Protein AF-A0A2J8RY64-F1 (afdb_monomer_lite)

Organism: Pongo abelii (NCBI:txid9601)

Sequence (226 aa):
MVLRSLVEYSQDVLAHPVSEEHLPDVSLIGEFSDPAELGKLLQLVLGCAISCEKKQDHIQRIMTLEESVQHVVMEAIQELMTKDTPDSLSPETYGNFDSQSRRYYFLSEEAEEGDELQQRCLDLERQLMLLSEEKQSLAQENAVLRERVGRPEGEGTPGLTAKKLLLLQSQLEQLQEENFRLESGREDERLRCAELEREVAELQHRNQALTSLAQEAQALKDEMDE

InterPro domains:
  IPR008636 Hook, C-terminal [PF05622] (119-225)
  IPR036872 CH domain superfamily [G3DSA:1.10.418.10] (1-84)
  IPR043936 HOOK, N-terminal [PF19047] (2-79)

Structure (mmCIF, N/CA/C/O backbone):
data_AF-A0A2J8RY64-F1
#
_entry.id   AF-A0A2J8RY64-F1
#
loop_
_atom_site.group_PDB
_atom_site.id
_atom_site.type_symbol
_atom_site.label_atom_id
_atom_site.label_alt_id
_atom_site.label_comp_id
_atom_site.label_asym_id
_atom_site.label_entity_id
_atom_site.label_seq_id
_atom_site.pdbx_PDB_ins_code
_atom_site.Cartn_x
_atom_site.Cartn_y
_atom_site.Cartn_z
_atom_site.occupancy
_atom_site.B_iso_or_equiv
_atom_site.auth_seq_id
_atom_site.auth_comp_id
_atom_site.auth_asym_id
_atom_site.auth_atom_id
_atom_site.pdbx_PDB_model_num
ATOM 1 N N . MET A 1 1 ? -59.810 -5.243 31.661 1.00 64.56 1 MET A N 1
ATOM 2 C CA . MET A 1 1 ? -60.488 -6.414 32.268 1.00 64.56 1 MET A CA 1
ATOM 3 C C . MET A 1 1 ? -59.476 -7.384 32.870 1.00 64.56 1 MET A C 1
ATOM 5 O O . MET A 1 1 ? -59.603 -7.677 34.045 1.00 64.56 1 MET A O 1
ATOM 9 N N . VAL A 1 2 ? -58.433 -7.781 32.127 1.00 81.00 2 VAL A N 1
ATOM 10 C CA . VAL A 1 2 ? -57.373 -8.694 32.608 1.00 81.00 2 VAL A CA 1
ATOM 11 C C . VAL A 1 2 ? -56.658 -8.187 33.866 1.00 81.00 2 VAL A C 1
ATOM 13 O O . VAL A 1 2 ? -56.635 -8.908 34.853 1.00 81.00 2 VAL A O 1
ATOM 16 N N . LEU A 1 3 ? -56.153 -6.943 33.873 1.00 83.31 3 LEU A N 1
ATOM 17 C CA . LEU A 1 3 ? -55.436 -6.392 35.034 1.00 83.31 3 LEU A CA 1
ATOM 18 C C . LEU A 1 3 ? -56.272 -6.441 36.319 1.00 83.31 3 LEU A C 1
ATOM 20 O O . LEU A 1 3 ? -55.797 -6.890 37.352 1.00 83.31 3 LEU A O 1
ATOM 24 N N . ARG A 1 4 ? -57.540 -6.029 36.236 1.00 82.88 4 ARG A N 1
ATOM 25 C CA . ARG A 1 4 ? -58.448 -6.012 37.384 1.00 82.88 4 ARG A CA 1
ATOM 26 C C . ARG A 1 4 ? -58.642 -7.408 37.976 1.00 82.88 4 ARG A C 1
ATOM 28 O O . ARG A 1 4 ? -58.479 -7.572 39.174 1.00 82.88 4 ARG A O 1
ATOM 35 N N . SER A 1 5 ? -58.916 -8.405 37.135 1.00 84.94 5 SER A N 1
ATOM 36 C CA . SER A 1 5 ? -59.057 -9.792 37.591 1.00 84.94 5 SER A CA 1
ATOM 37 C C . SER A 1 5 ? -57.764 -10.354 38.182 1.00 84.94 5 SER A C 1
ATOM 39 O O . SER A 1 5 ? -57.817 -11.209 39.058 1.00 84.94 5 SER A O 1
ATOM 41 N N . LEU A 1 6 ? -56.606 -9.888 37.712 1.00 84.56 6 LEU A N 1
ATOM 42 C CA . LEU A 1 6 ? -55.304 -10.353 38.178 1.00 84.56 6 LEU A CA 1
ATOM 43 C C . LEU A 1 6 ? -54.928 -9.740 39.535 1.00 84.56 6 LEU A C 1
ATOM 45 O O . LEU A 1 6 ? -54.442 -10.454 40.405 1.00 84.56 6 LEU A O 1
ATOM 49 N N . VAL A 1 7 ? -55.241 -8.457 39.737 1.00 83.25 7 VAL A N 1
ATOM 50 C CA . VAL A 1 7 ? -55.097 -7.762 41.027 1.00 83.25 7 VAL A CA 1
ATOM 51 C C . VAL A 1 7 ? -56.067 -8.334 42.066 1.00 83.25 7 VAL A C 1
ATOM 53 O O . VAL A 1 7 ? -55.656 -8.624 43.189 1.00 83.25 7 VAL A O 1
ATOM 56 N N . GLU A 1 8 ? -57.326 -8.571 41.677 1.00 84.75 8 GLU A N 1
ATOM 57 C CA . GLU A 1 8 ? -58.323 -9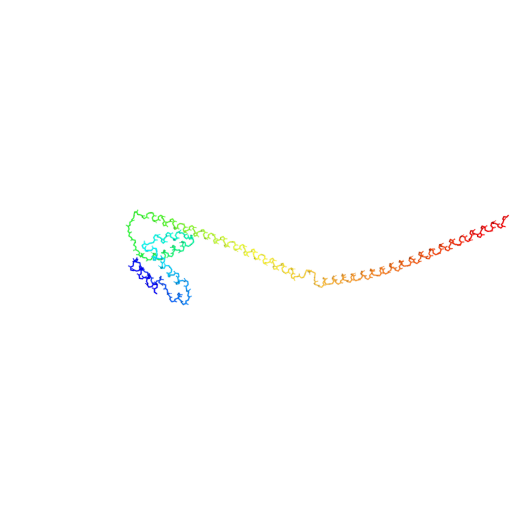.255 42.516 1.00 84.75 8 GLU A CA 1
ATOM 58 C C . GLU A 1 8 ? -57.821 -10.661 42.900 1.00 84.75 8 GLU A C 1
ATOM 60 O O . GLU A 1 8 ? -57.824 -11.018 44.072 1.00 84.75 8 GLU A O 1
ATOM 65 N N . TYR A 1 9 ? -57.264 -11.435 41.959 1.00 83.88 9 TYR A N 1
ATOM 66 C CA . TYR A 1 9 ? -56.680 -12.750 42.257 1.00 83.88 9 TYR A CA 1
ATOM 67 C C . TYR A 1 9 ? -55.473 -12.676 43.209 1.00 83.88 9 TYR A C 1
ATOM 69 O O . TYR A 1 9 ? -55.380 -13.471 44.146 1.00 83.88 9 TYR A O 1
ATOM 77 N N . SER A 1 10 ? -54.554 -11.724 43.015 1.00 80.56 10 SER A N 1
ATOM 78 C CA . SER A 1 10 ? -53.392 -11.574 43.902 1.00 80.56 10 SER A CA 1
ATOM 79 C C . SER A 1 10 ? -53.778 -11.189 45.331 1.00 80.56 10 SER A C 1
ATOM 81 O O . SER A 1 10 ? -53.206 -11.717 46.284 1.00 80.56 10 SER A O 1
ATOM 83 N N . GLN A 1 11 ? -54.780 -10.321 45.486 1.00 81.50 11 GLN A N 1
ATOM 84 C CA . GLN A 1 11 ? -55.226 -9.854 46.797 1.00 81.50 11 GLN A CA 1
ATOM 85 C C . GLN A 1 11 ? -56.114 -10.893 47.493 1.00 81.50 11 GLN A C 1
ATOM 87 O O . GLN A 1 11 ? -55.857 -11.235 48.646 1.00 81.50 11 GLN A O 1
ATOM 92 N N . ASP A 1 12 ? -57.108 -11.439 46.791 1.00 79.69 12 ASP A N 1
ATOM 93 C CA . ASP A 1 12 ? -58.140 -12.285 47.400 1.00 79.69 12 ASP A CA 1
ATOM 94 C C . ASP A 1 12 ? -57.724 -13.758 47.515 1.00 79.69 12 ASP A C 1
ATOM 96 O O . ASP A 1 12 ? -58.149 -14.449 48.442 1.00 79.69 12 ASP A O 1
ATOM 100 N N . VAL A 1 13 ? -56.907 -14.264 46.580 1.00 79.69 13 VAL A N 1
ATOM 101 C CA . VAL A 1 13 ? -56.521 -15.688 46.531 1.00 79.69 13 VAL A CA 1
ATOM 102 C C . VAL A 1 13 ? -55.096 -15.910 47.022 1.00 79.69 13 VAL A C 1
ATOM 104 O O . VAL A 1 13 ? -54.848 -16.855 47.768 1.00 79.69 13 VAL A O 1
ATOM 107 N N . LEU A 1 14 ? -54.153 -15.056 46.617 1.00 76.19 14 LEU A N 1
ATOM 108 C CA . LEU A 1 14 ? -52.736 -15.208 46.976 1.00 76.19 14 LEU A CA 1
ATOM 109 C C . LEU A 1 14 ? -52.355 -14.484 48.276 1.00 76.19 14 LEU A C 1
ATOM 111 O O . LEU A 1 14 ? -51.235 -14.665 48.759 1.00 76.19 14 LEU A O 1
ATOM 115 N N . ALA A 1 15 ? -53.274 -13.684 48.833 1.00 71.38 15 ALA A N 1
ATOM 116 C CA . ALA A 1 15 ? -53.080 -12.861 50.028 1.00 71.38 15 ALA A CA 1
ATOM 117 C C . ALA A 1 15 ? -51.807 -11.987 49.983 1.00 71.38 15 ALA A C 1
ATOM 119 O O . ALA A 1 15 ? -51.245 -11.665 51.028 1.00 71.38 15 ALA A O 1
ATOM 120 N N . HIS A 1 16 ? -51.353 -11.613 48.781 1.00 69.88 16 HIS A N 1
ATOM 121 C CA . HIS A 1 16 ? -50.196 -10.746 48.562 1.00 69.88 16 HIS A CA 1
ATOM 122 C C . HIS A 1 16 ? -50.685 -9.398 48.019 1.00 69.88 16 HIS A C 1
ATOM 124 O O . HIS A 1 16 ? -51.151 -9.331 46.875 1.00 69.88 16 HIS A O 1
ATOM 130 N N . PRO A 1 17 ? -50.626 -8.316 48.815 1.00 64.88 17 PRO A N 1
ATOM 131 C CA . PRO A 1 17 ? -51.011 -6.997 48.345 1.00 64.88 17 PRO A CA 1
ATOM 132 C C . PRO A 1 17 ? -49.988 -6.490 47.323 1.00 64.88 17 PRO A C 1
ATOM 134 O O . PRO A 1 17 ? -48.818 -6.286 47.623 1.00 64.88 17 PRO A O 1
ATOM 137 N N . VAL A 1 18 ? -50.439 -6.258 46.093 1.00 69.31 18 VAL A N 1
ATOM 138 C CA . VAL A 1 18 ? -49.604 -5.654 45.048 1.00 69.31 18 VAL A CA 1
ATOM 139 C C . VAL A 1 18 ? -49.440 -4.165 45.352 1.00 69.31 18 VAL A C 1
ATOM 141 O O . VAL A 1 18 ? -50.433 -3.447 45.464 1.00 69.31 18 VAL A O 1
ATOM 144 N N . SER A 1 19 ? -48.196 -3.700 45.482 1.00 72.12 19 SER A N 1
ATOM 145 C CA . SER A 1 19 ? -47.885 -2.274 45.661 1.00 72.12 19 SER A CA 1
ATOM 146 C C . SER A 1 19 ? -48.301 -1.448 44.434 1.00 72.12 19 SER A C 1
ATOM 148 O O . SER A 1 19 ? -48.152 -1.912 43.303 1.00 72.12 19 SER A O 1
ATOM 150 N N . GLU A 1 20 ? -48.758 -0.207 44.646 1.00 68.81 20 GLU A N 1
ATOM 151 C CA . GLU A 1 20 ? -49.164 0.724 43.572 1.00 68.81 20 GLU A CA 1
ATOM 152 C C . GLU A 1 20 ? -48.053 0.966 42.535 1.00 68.81 20 GLU A C 1
ATOM 154 O O . GLU A 1 20 ? -48.340 1.209 41.368 1.00 68.81 20 GLU A O 1
ATOM 159 N N . GLU A 1 21 ? -46.786 0.836 42.935 1.00 69.25 21 GLU A N 1
ATOM 160 C CA . GLU A 1 21 ? -45.606 0.995 42.072 1.00 69.25 21 GLU A CA 1
ATOM 161 C C . GLU A 1 21 ? -45.479 -0.102 40.996 1.00 69.25 21 GLU A C 1
ATOM 163 O O . GLU A 1 21 ? -44.980 0.151 39.899 1.00 69.25 21 GLU A O 1
ATOM 168 N N . HIS A 1 22 ? -45.985 -1.306 41.285 1.00 73.19 22 HIS A N 1
ATOM 169 C CA . HIS A 1 22 ? -45.966 -2.453 40.370 1.00 73.19 22 HIS A CA 1
ATOM 170 C C . HIS A 1 22 ? -47.268 -2.589 39.572 1.00 73.19 22 HIS A C 1
ATOM 172 O O . HIS A 1 22 ? -47.451 -3.566 38.842 1.00 73.19 22 HIS A O 1
ATOM 178 N N . LEU A 1 23 ? -48.196 -1.637 39.714 1.00 82.06 23 LEU A N 1
ATOM 179 C CA . LEU A 1 23 ? -49.446 -1.646 38.972 1.00 82.06 23 LEU A CA 1
ATOM 180 C C . LEU A 1 23 ? -49.200 -1.076 37.560 1.00 82.06 23 LEU A C 1
ATOM 182 O O . LEU A 1 23 ? -48.827 0.090 37.439 1.00 82.06 23 LEU A O 1
ATOM 186 N N . PRO A 1 24 ? -49.392 -1.861 36.487 1.00 85.69 24 PRO A N 1
ATOM 187 C CA . PRO A 1 24 ? -49.152 -1.391 35.126 1.00 85.69 24 PRO A CA 1
ATOM 188 C C . PRO A 1 24 ? -50.239 -0.415 34.652 1.00 85.69 24 PRO A C 1
ATOM 190 O O . PRO A 1 24 ? -51.438 -0.659 34.839 1.00 85.69 24 PRO A O 1
ATOM 193 N N . ASP A 1 25 ? -49.839 0.643 33.948 1.00 86.56 25 ASP A N 1
ATOM 194 C CA . ASP A 1 25 ? -50.756 1.566 33.280 1.00 86.56 25 ASP A CA 1
ATOM 195 C C . ASP A 1 25 ? -51.213 1.004 31.925 1.00 86.56 25 ASP A C 1
ATOM 197 O O . ASP A 1 25 ? -50.523 1.045 30.903 1.00 86.56 25 ASP A O 1
ATOM 201 N N . VAL A 1 26 ? -52.442 0.490 31.907 1.00 86.19 26 VAL A N 1
ATOM 202 C CA . VAL A 1 26 ? -53.060 -0.118 30.718 1.00 86.19 26 VAL A CA 1
ATOM 203 C C . VAL A 1 26 ? -53.269 0.897 29.585 1.00 86.19 26 VAL A C 1
ATOM 205 O O . VAL A 1 26 ? -53.321 0.498 28.420 1.00 86.19 26 VAL A O 1
ATOM 208 N N . SER A 1 27 ? -53.371 2.191 29.900 1.00 86.69 27 SER A N 1
ATOM 209 C CA . SER A 1 27 ? -53.529 3.260 28.905 1.00 86.69 27 SER A CA 1
ATOM 210 C C . SER A 1 27 ? -52.231 3.443 28.123 1.00 86.69 27 SER A C 1
ATOM 212 O O . SER A 1 27 ? -52.253 3.470 26.895 1.00 86.69 27 SER A O 1
ATOM 214 N N . LEU A 1 28 ? -51.090 3.453 28.822 1.00 86.50 28 LEU A N 1
ATOM 215 C CA . LEU A 1 28 ? -49.764 3.550 28.204 1.00 86.50 28 LEU A CA 1
ATOM 216 C C . LEU A 1 28 ? -49.428 2.321 27.349 1.00 86.50 28 LEU A C 1
ATOM 218 O O . LEU A 1 28 ? -48.892 2.458 26.247 1.00 86.50 28 LEU A O 1
ATOM 222 N N . ILE A 1 29 ? -49.825 1.125 27.794 1.00 88.19 29 ILE A N 1
ATOM 223 C CA . ILE A 1 29 ? -49.679 -0.103 26.996 1.00 88.19 29 ILE A CA 1
ATOM 224 C C . ILE A 1 29 ? -50.519 -0.017 25.713 1.00 88.19 29 ILE A C 1
ATOM 226 O O . ILE A 1 29 ? -50.029 -0.332 24.630 1.00 88.19 29 ILE A O 1
ATOM 230 N N . GLY A 1 30 ? -51.785 0.395 25.825 1.00 86.38 30 GLY A N 1
ATOM 231 C CA . GLY A 1 30 ? -52.727 0.408 24.704 1.00 86.38 30 GLY A CA 1
ATOM 232 C C . GLY A 1 30 ? -52.473 1.513 23.676 1.00 86.38 30 GLY A C 1
ATOM 233 O O . GLY A 1 30 ? -52.645 1.278 22.481 1.00 86.38 30 GLY A O 1
ATOM 234 N N . GLU A 1 31 ? -52.067 2.701 24.126 1.00 90.00 31 GLU A N 1
ATOM 235 C CA . GLU A 1 31 ? -51.894 3.879 23.266 1.00 90.00 31 GLU A CA 1
ATOM 236 C C . GLU A 1 31 ? -50.462 4.035 22.745 1.00 90.00 31 GLU A C 1
ATOM 238 O O . GLU A 1 31 ? -50.272 4.429 21.594 1.00 90.00 31 GLU A O 1
ATOM 243 N N . PHE A 1 32 ? -49.455 3.696 23.557 1.00 88.06 32 PHE A N 1
ATOM 244 C CA . PHE A 1 32 ? -48.043 3.955 23.247 1.00 88.06 32 PHE A CA 1
ATOM 245 C C . PHE A 1 32 ? -47.202 2.688 23.076 1.00 88.06 32 PHE A C 1
ATOM 247 O O . PHE A 1 32 ? -46.042 2.790 22.683 1.00 88.06 32 PHE A O 1
ATOM 254 N N . SER A 1 33 ? -47.773 1.497 23.313 1.00 87.06 33 SER A N 1
ATOM 255 C CA . SER A 1 33 ? -47.029 0.226 23.302 1.00 87.06 33 SER A CA 1
ATOM 256 C C . SER A 1 33 ? -45.776 0.280 24.184 1.00 87.06 33 SER A C 1
ATOM 258 O O . SER A 1 33 ? -44.718 -0.217 23.798 1.00 87.06 33 SER A O 1
ATOM 260 N N . ASP A 1 34 ? -45.893 0.918 25.354 1.00 92.12 34 ASP A N 1
ATOM 261 C CA . ASP A 1 34 ? -44.773 1.113 26.270 1.00 92.12 34 ASP A CA 1
ATOM 262 C C . ASP A 1 34 ? -44.241 -0.245 26.785 1.00 92.12 34 ASP A C 1
ATOM 264 O O . ASP A 1 34 ? -44.978 -0.982 27.457 1.00 92.12 34 ASP A O 1
ATOM 268 N N . PRO A 1 35 ? -42.977 -0.607 26.479 1.00 89.00 35 PRO A N 1
ATOM 269 C CA . PRO A 1 35 ? -42.401 -1.877 26.903 1.00 89.00 35 PRO A CA 1
ATOM 270 C C . PRO A 1 35 ? -42.213 -1.974 28.423 1.00 89.00 35 PRO A C 1
ATOM 272 O O . PRO A 1 35 ? -42.237 -3.086 28.951 1.00 89.00 35 PRO A O 1
ATOM 275 N N . ALA A 1 36 ? -42.051 -0.854 29.135 1.00 87.69 36 ALA A N 1
ATOM 276 C CA . ALA A 1 36 ? -41.873 -0.856 30.585 1.00 87.69 36 ALA A CA 1
ATOM 277 C C . ALA A 1 36 ? -43.181 -1.219 31.303 1.00 87.69 36 ALA A C 1
ATOM 279 O O . ALA A 1 36 ? -43.201 -2.095 32.169 1.00 87.69 36 ALA A O 1
ATOM 280 N N . GLU A 1 37 ? -44.295 -0.613 30.889 1.00 87.88 37 GLU A N 1
ATOM 281 C CA . GLU A 1 37 ? -45.620 -0.906 31.449 1.00 87.88 37 GLU A CA 1
ATOM 282 C C . GLU A 1 37 ? -46.100 -2.314 31.072 1.00 87.88 37 GLU A C 1
ATOM 284 O O . GLU A 1 37 ? -46.687 -3.028 31.893 1.00 87.88 37 GLU A O 1
ATOM 289 N N . LEU A 1 38 ? -45.774 -2.777 29.860 1.00 89.00 38 LEU A N 1
ATOM 290 C CA . LEU A 1 38 ? -46.001 -4.169 29.477 1.00 89.00 38 LEU A CA 1
ATOM 291 C C . LEU A 1 38 ? -45.163 -5.134 30.333 1.00 89.00 38 LEU A C 1
ATOM 293 O O . LEU A 1 38 ? -45.670 -6.181 30.739 1.00 89.00 38 LEU A O 1
ATOM 297 N N . GLY A 1 39 ? -43.916 -4.770 30.643 1.00 88.31 39 GLY A N 1
ATOM 298 C CA . GLY A 1 39 ? -43.037 -5.511 31.547 1.00 88.31 39 GLY A CA 1
ATOM 299 C C . GLY A 1 39 ? -43.653 -5.698 32.933 1.00 88.31 39 GLY A C 1
ATOM 300 O O . GLY A 1 39 ? -43.768 -6.833 33.392 1.00 88.31 39 GLY A O 1
ATOM 301 N N . LYS A 1 40 ? -44.162 -4.621 33.545 1.00 88.25 40 LYS A N 1
ATOM 302 C CA . LYS A 1 40 ? -44.866 -4.671 34.843 1.00 88.25 40 LYS A CA 1
ATOM 303 C C . LYS A 1 40 ? -46.083 -5.598 34.816 1.00 88.25 40 LYS A C 1
ATOM 305 O O . LYS A 1 40 ? -46.298 -6.382 35.741 1.00 88.25 40 LYS A O 1
ATOM 310 N N . LEU A 1 41 ? -46.868 -5.568 33.735 1.00 88.75 41 LEU A N 1
ATOM 311 C CA . LEU A 1 41 ? -48.012 -6.470 33.576 1.00 88.75 41 LEU A CA 1
ATOM 312 C C . LEU A 1 41 ? -47.579 -7.941 33.508 1.00 88.75 41 LEU A C 1
ATOM 314 O O . LEU A 1 41 ? -48.195 -8.793 34.150 1.00 88.75 41 LEU A O 1
ATOM 318 N N . LEU A 1 42 ? -46.526 -8.245 32.747 1.00 90.12 42 LEU A N 1
ATOM 319 C CA . LEU A 1 42 ? -45.978 -9.600 32.638 1.00 90.12 42 LEU A CA 1
ATOM 320 C C . LEU A 1 42 ? -45.359 -10.076 33.956 1.00 90.12 42 LEU A C 1
ATOM 322 O O . LEU A 1 42 ? -45.561 -11.229 34.338 1.00 90.12 42 LEU A O 1
ATOM 326 N N . GLN A 1 43 ? -44.666 -9.193 34.672 1.00 88.00 43 GLN A N 1
ATOM 327 C CA . GLN A 1 43 ? -44.099 -9.462 35.989 1.00 88.00 43 GLN A CA 1
ATOM 328 C C . GLN A 1 43 ? -45.201 -9.808 36.995 1.00 88.00 43 GLN A C 1
ATOM 330 O O . GLN A 1 43 ? -45.101 -10.815 37.691 1.00 88.00 43 GLN A O 1
ATOM 335 N N . LEU A 1 44 ? -46.315 -9.072 37.001 1.00 86.94 44 LEU A N 1
ATOM 336 C CA . LEU A 1 44 ? -47.453 -9.378 37.867 1.00 86.94 44 LEU A CA 1
ATOM 337 C C . LEU A 1 44 ? -48.097 -10.742 37.542 1.00 86.94 44 LEU A C 1
ATOM 339 O O . LEU A 1 44 ? -48.429 -11.514 38.445 1.00 86.94 44 LEU A O 1
ATOM 343 N N . VAL A 1 45 ? -48.238 -11.074 36.253 1.00 89.69 45 VAL A N 1
ATOM 344 C CA . VAL A 1 45 ? -48.706 -12.399 35.800 1.00 89.69 45 VAL A CA 1
ATOM 345 C C . VAL A 1 45 ? -47.764 -13.503 36.282 1.00 89.69 45 VAL A C 1
ATOM 347 O O . VAL A 1 45 ? -48.223 -14.529 36.787 1.00 89.69 45 VAL A O 1
ATOM 350 N N . LEU A 1 46 ? -46.455 -13.292 36.148 1.00 89.06 46 LEU A N 1
ATOM 351 C CA . LEU A 1 46 ? -45.424 -14.218 36.602 1.00 89.06 46 LEU A CA 1
ATOM 352 C C . LEU A 1 46 ? -45.490 -14.417 38.122 1.00 89.06 46 LEU A C 1
ATOM 354 O O . LEU A 1 46 ? -45.538 -15.561 38.570 1.00 89.06 46 LEU A O 1
ATOM 358 N N . GLY A 1 47 ? -45.592 -13.331 38.894 1.00 86.50 47 GLY A N 1
ATOM 359 C CA . GLY A 1 47 ? -45.790 -13.356 40.345 1.00 86.50 47 GLY A CA 1
ATOM 360 C C . GLY A 1 47 ? -47.025 -14.160 40.753 1.00 86.50 47 GLY A C 1
ATOM 361 O O . GLY A 1 47 ? -46.970 -14.983 41.664 1.00 86.50 47 GLY A O 1
ATOM 362 N N . CYS A 1 48 ? -48.128 -14.020 40.017 1.00 87.44 48 CYS A N 1
ATOM 363 C CA . CYS A 1 48 ? -49.313 -14.845 40.246 1.00 87.44 48 CYS A CA 1
ATOM 364 C C . CYS A 1 48 ? -49.069 -16.327 39.914 1.00 87.44 48 CYS A C 1
ATOM 366 O O . CYS A 1 48 ? -49.517 -17.211 40.646 1.00 87.44 48 CYS A O 1
ATOM 368 N N . ALA A 1 49 ? -48.350 -16.620 38.828 1.00 88.56 49 ALA A N 1
ATOM 369 C CA . ALA A 1 49 ? -48.069 -17.985 38.385 1.00 88.56 49 ALA A CA 1
ATOM 370 C C . ALA A 1 49 ? -47.158 -18.759 39.353 1.00 88.56 49 ALA A C 1
ATOM 372 O O . ALA A 1 49 ? -47.338 -19.966 39.521 1.00 88.56 49 ALA A O 1
ATOM 373 N N . ILE A 1 50 ? -46.213 -18.085 40.012 1.00 87.56 50 ILE A N 1
ATOM 374 C CA . ILE A 1 50 ? -45.314 -18.707 41.000 1.00 87.56 50 ILE A CA 1
ATOM 375 C C . ILE A 1 50 ? -45.902 -18.772 42.417 1.00 87.56 50 ILE A C 1
ATOM 377 O O . ILE A 1 50 ? -45.375 -19.488 43.269 1.00 87.56 50 ILE A O 1
ATOM 381 N N . SER A 1 51 ? -47.001 -18.064 42.667 1.00 84.56 51 SER A N 1
ATOM 382 C CA . SER A 1 51 ? -47.676 -18.045 43.969 1.00 84.56 51 SER A CA 1
ATOM 383 C C . SER A 1 51 ? -48.950 -18.895 43.998 1.00 84.56 51 SER A C 1
ATOM 385 O O . SER A 1 51 ? -49.448 -19.207 45.077 1.00 84.56 51 SER A O 1
ATOM 387 N N . CYS A 1 52 ? -49.463 -19.334 42.844 1.00 85.19 52 CYS A N 1
ATOM 388 C CA . CYS A 1 52 ? -50.669 -20.159 42.762 1.00 85.19 52 CYS A CA 1
ATOM 389 C C . CYS A 1 52 ? -50.455 -21.616 43.227 1.00 85.19 52 CYS A C 1
ATOM 391 O O . CYS A 1 52 ? -49.335 -22.084 43.439 1.00 85.19 52 CYS A O 1
ATOM 393 N N . GLU A 1 53 ? -51.542 -22.388 43.334 1.00 87.31 53 GLU A N 1
ATOM 394 C CA . GLU A 1 53 ? -51.497 -23.805 43.740 1.00 87.31 53 GLU A CA 1
ATOM 395 C C . GLU A 1 53 ? -50.612 -24.670 42.826 1.00 87.31 53 GLU A C 1
ATOM 397 O O . GLU A 1 53 ? -49.954 -25.604 43.283 1.00 87.31 53 GLU A O 1
ATOM 402 N N . LYS A 1 54 ? -50.551 -24.331 41.532 1.00 89.19 54 LYS A N 1
ATOM 403 C CA . LYS A 1 54 ? -49.740 -25.027 40.520 1.00 89.19 54 LYS A CA 1
ATOM 404 C C . LYS A 1 54 ? -48.346 -24.429 40.343 1.00 89.19 54 LYS A C 1
ATOM 406 O O . LYS A 1 54 ? -47.692 -24.696 39.337 1.00 89.19 54 LYS A O 1
ATOM 411 N N . LYS A 1 55 ? -47.860 -23.643 41.309 1.00 87.81 55 LYS A N 1
ATOM 412 C CA . LYS A 1 55 ? -46.545 -22.991 41.234 1.00 87.81 55 LYS A CA 1
ATOM 413 C C . LYS A 1 55 ? -45.401 -23.928 40.861 1.00 87.81 55 LYS A C 1
ATOM 415 O O . LYS A 1 55 ? -44.527 -23.534 40.103 1.00 87.81 55 LYS A O 1
ATOM 420 N N . GLN A 1 56 ? -45.431 -25.177 41.330 1.00 87.88 56 GLN A N 1
ATOM 421 C CA . GLN A 1 56 ? -44.391 -26.165 41.023 1.00 87.88 56 GLN A CA 1
ATOM 422 C C . GLN A 1 56 ? -44.302 -26.473 39.520 1.00 87.88 56 GLN A C 1
ATOM 424 O O . GLN A 1 56 ? -43.202 -26.503 38.977 1.00 87.88 56 GLN A O 1
ATOM 429 N N . ASP A 1 57 ? -45.434 -26.595 38.818 1.00 91.81 57 ASP A N 1
ATOM 430 C CA . ASP A 1 57 ? -45.456 -26.825 37.366 1.00 91.81 57 ASP A CA 1
ATOM 431 C C . ASP A 1 57 ? -44.905 -25.616 36.595 1.00 91.81 57 ASP A C 1
ATOM 433 O O . ASP A 1 57 ? -44.260 -25.759 35.555 1.00 91.81 57 ASP A O 1
ATOM 437 N N . HIS A 1 58 ? -45.186 -24.405 37.082 1.00 90.50 58 HIS A N 1
ATOM 438 C CA . HIS A 1 58 ? -44.701 -23.168 36.473 1.00 90.50 58 HIS A CA 1
ATOM 439 C C . HIS A 1 58 ? -43.197 -22.976 36.706 1.00 90.50 58 HIS A C 1
ATOM 441 O O . HIS A 1 58 ? -42.476 -22.700 35.751 1.00 90.50 58 HIS A O 1
ATOM 447 N N . ILE A 1 59 ? -42.712 -23.214 37.928 1.00 89.25 59 ILE A N 1
ATOM 448 C CA . ILE A 1 59 ? -41.284 -23.159 38.277 1.00 89.25 59 ILE A CA 1
ATOM 449 C C . ILE A 1 59 ? -40.494 -24.193 37.469 1.00 89.25 59 ILE A C 1
ATOM 451 O O . ILE A 1 59 ? -39.475 -23.852 36.875 1.00 89.25 59 ILE A O 1
ATOM 455 N N . GLN A 1 60 ? -40.986 -25.430 37.358 1.00 89.19 60 GLN A N 1
ATOM 456 C CA . GLN A 1 60 ? -40.323 -26.456 36.546 1.00 89.19 60 GLN A CA 1
ATOM 457 C C . GLN A 1 60 ? -40.212 -26.050 35.075 1.00 89.19 60 GLN A C 1
ATOM 459 O O . GLN A 1 60 ? -39.170 -26.265 34.466 1.00 89.19 60 GLN A O 1
ATOM 464 N N . ARG A 1 61 ? -41.245 -25.420 34.501 1.00 89.69 61 ARG A N 1
ATOM 465 C CA . ARG A 1 61 ? -41.167 -24.891 33.130 1.00 89.69 61 ARG A CA 1
ATOM 466 C C . ARG A 1 61 ? -40.127 -23.781 33.004 1.00 89.69 61 ARG A C 1
ATOM 468 O O . ARG A 1 61 ? -39.386 -23.785 32.026 1.00 89.69 61 ARG A O 1
ATOM 475 N N . ILE A 1 62 ? -40.033 -22.879 33.980 1.00 90.44 62 ILE A N 1
ATOM 476 C CA . ILE A 1 62 ? -39.005 -21.826 33.999 1.00 90.44 62 ILE A CA 1
ATOM 477 C C . ILE A 1 62 ? -37.605 -22.452 33.983 1.00 90.44 62 ILE A C 1
ATOM 479 O O . ILE A 1 62 ? -36.776 -22.047 33.179 1.00 90.44 62 ILE A O 1
ATOM 483 N N . MET A 1 63 ? -37.375 -23.512 34.762 1.00 88.19 63 MET A N 1
ATOM 484 C CA . MET A 1 63 ? -36.090 -24.227 34.795 1.00 88.19 63 MET A CA 1
ATOM 485 C C . MET A 1 63 ? -35.715 -24.934 33.478 1.00 88.19 63 MET A C 1
ATOM 487 O O . MET A 1 63 ? -34.575 -25.364 33.323 1.00 88.19 63 MET A O 1
ATOM 491 N N . THR A 1 64 ? -36.650 -25.082 32.532 1.00 91.62 64 THR A N 1
ATOM 492 C CA . THR A 1 64 ? -36.358 -25.619 31.186 1.00 91.62 64 THR A CA 1
ATOM 493 C C . THR A 1 64 ? -35.977 -24.546 30.164 1.00 91.62 64 THR A C 1
ATOM 495 O O . THR A 1 64 ? -35.618 -24.888 29.039 1.00 91.62 64 THR A O 1
ATOM 498 N N . LEU A 1 65 ? -36.075 -23.263 30.527 1.00 91.31 65 LEU A N 1
ATOM 499 C CA . LEU A 1 65 ? -35.682 -22.144 29.669 1.00 91.31 65 LEU A CA 1
ATOM 500 C C . LEU A 1 65 ? -34.156 -21.976 29.638 1.00 91.31 65 LEU A C 1
ATOM 502 O O . LEU A 1 65 ? -33.431 -22.613 30.397 1.00 91.31 65 LEU A O 1
ATOM 506 N N . GLU A 1 66 ? -33.664 -21.105 28.762 1.00 92.75 66 GLU A N 1
ATOM 507 C CA . GLU A 1 66 ? -32.249 -20.728 28.717 1.00 92.75 66 GLU A CA 1
ATOM 508 C C . GLU A 1 66 ? -31.819 -20.009 30.007 1.00 92.75 66 GLU A C 1
ATOM 510 O O . GLU A 1 66 ? -32.598 -19.251 30.583 1.00 92.75 66 GLU A O 1
ATOM 515 N N . GLU A 1 67 ? -30.578 -20.224 30.448 1.00 85.06 67 GLU A N 1
ATOM 516 C CA . GLU A 1 67 ? -30.026 -19.677 31.698 1.00 85.06 67 GLU A CA 1
ATOM 517 C C . GLU A 1 67 ? -30.169 -18.149 31.787 1.00 85.06 67 GLU A C 1
ATOM 519 O O . GLU A 1 67 ? -30.646 -17.625 32.791 1.00 85.06 67 GLU A O 1
ATOM 524 N N . SER A 1 68 ? -29.888 -17.438 30.692 1.00 86.56 68 SER A N 1
ATOM 525 C CA . SER A 1 68 ? -30.067 -15.983 30.587 1.00 86.56 68 SER A CA 1
ATOM 526 C C . SER A 1 68 ? -31.508 -15.535 30.875 1.00 86.56 68 SER A C 1
ATOM 528 O O . SER A 1 68 ? -31.730 -14.529 31.544 1.00 86.56 68 SER A O 1
ATOM 530 N N . VAL A 1 69 ? -32.501 -16.309 30.429 1.00 88.75 69 VAL A N 1
ATOM 531 C CA . VAL A 1 69 ? -33.925 -16.036 30.663 1.00 88.75 69 VAL A CA 1
ATOM 532 C C . VAL A 1 69 ? -34.321 -16.392 32.094 1.00 88.75 69 VAL A C 1
ATOM 534 O O . VAL A 1 69 ? -35.113 -15.676 32.705 1.00 88.75 69 VAL A O 1
ATOM 537 N N . GLN A 1 70 ? -33.763 -17.469 32.651 1.00 82.62 70 GLN A N 1
ATOM 538 C CA . GLN A 1 70 ? -34.004 -17.855 34.042 1.00 82.62 70 GLN A CA 1
ATOM 539 C C . GLN A 1 70 ? -33.545 -16.767 35.017 1.00 82.62 70 GLN A C 1
ATOM 541 O O . GLN A 1 70 ? -34.289 -16.453 35.945 1.00 82.62 70 GLN A O 1
ATOM 546 N N . HIS A 1 71 ? -32.379 -16.155 34.779 1.00 83.44 71 HIS A N 1
ATOM 547 C CA . HIS A 1 71 ? -31.874 -15.049 35.597 1.00 83.44 71 HIS A CA 1
ATOM 548 C C . HIS A 1 71 ? -32.820 -13.844 35.592 1.00 83.44 71 HIS A C 1
ATOM 550 O O . HIS A 1 71 ? -33.232 -13.398 36.659 1.00 83.44 71 HIS A O 1
ATOM 556 N N . VAL A 1 72 ? -33.262 -13.394 34.413 1.00 88.00 72 VAL A N 1
ATOM 557 C CA . VAL A 1 72 ? -34.208 -12.268 34.290 1.00 88.00 72 VAL A CA 1
ATOM 558 C C . VAL A 1 72 ? -35.539 -12.568 34.994 1.00 88.00 72 VAL A C 1
ATOM 560 O O . VAL A 1 72 ? -36.098 -11.719 35.685 1.00 88.00 72 VAL A O 1
ATOM 563 N N . VAL A 1 73 ? -36.053 -13.794 34.855 1.00 88.06 73 VAL A N 1
ATOM 564 C CA . VAL A 1 73 ? -37.286 -14.234 35.530 1.00 88.06 73 VAL A CA 1
ATOM 565 C C . VAL A 1 73 ? -37.108 -14.268 37.051 1.00 88.06 73 VAL A C 1
ATOM 567 O O . VAL A 1 73 ? -38.019 -13.888 37.785 1.00 88.06 73 VAL A O 1
ATOM 570 N N . MET A 1 74 ? -35.946 -14.706 37.534 1.00 87.12 74 MET A N 1
ATOM 571 C CA . MET A 1 74 ? -35.627 -14.764 38.958 1.00 87.12 74 MET A CA 1
ATOM 572 C C . MET A 1 74 ? -35.506 -13.366 39.576 1.00 87.12 74 MET A C 1
ATOM 574 O O . MET A 1 74 ? -36.077 -13.141 40.643 1.00 87.12 74 MET A O 1
ATOM 578 N N . GLU A 1 75 ? -34.841 -12.427 38.903 1.00 85.88 75 GLU A N 1
ATOM 579 C CA . GLU A 1 75 ? -34.760 -11.022 39.327 1.00 85.88 75 GLU A CA 1
ATOM 580 C C . GLU A 1 75 ? -36.155 -10.393 39.424 1.00 85.88 75 GLU A C 1
ATOM 582 O O . GLU A 1 75 ? -36.513 -9.828 40.458 1.00 85.88 75 GLU A O 1
ATOM 587 N N . ALA A 1 76 ? -36.998 -10.600 38.406 1.00 84.50 76 ALA A N 1
ATOM 588 C CA . ALA A 1 76 ? -38.367 -10.088 38.390 1.00 84.50 76 ALA A CA 1
ATOM 589 C C . ALA A 1 76 ? -39.237 -10.655 39.533 1.00 84.50 76 ALA A C 1
ATOM 591 O O . ALA A 1 76 ? -40.118 -9.965 40.051 1.00 84.50 76 ALA A O 1
ATOM 592 N N . ILE A 1 77 ? -38.998 -11.905 39.947 1.00 83.81 77 ILE A N 1
ATOM 593 C CA . ILE A 1 77 ? -39.664 -12.530 41.102 1.00 83.81 77 ILE A CA 1
ATOM 594 C C . ILE A 1 77 ? -39.160 -11.933 42.421 1.00 83.81 77 ILE A C 1
ATOM 596 O O . ILE A 1 77 ? -39.956 -11.681 43.326 1.00 83.81 77 ILE A O 1
ATOM 600 N N . GLN A 1 78 ? -37.849 -11.726 42.551 1.00 82.69 78 GLN A N 1
ATOM 601 C CA . GLN A 1 78 ? -37.244 -11.178 43.766 1.00 82.69 78 GLN A CA 1
ATOM 602 C C . GLN A 1 78 ? -37.685 -9.735 44.014 1.00 82.69 78 GLN A C 1
ATOM 604 O O . GLN A 1 78 ? -38.019 -9.387 45.148 1.00 82.69 78 GLN A O 1
ATOM 609 N N . GLU A 1 79 ? -37.767 -8.922 42.963 1.00 81.19 79 GLU A N 1
ATOM 610 C CA . GLU A 1 79 ? -38.267 -7.546 43.033 1.00 81.19 79 GLU A CA 1
ATOM 611 C C . GLU A 1 79 ? -39.709 -7.486 43.573 1.00 81.19 79 GLU A C 1
ATOM 613 O O . GLU A 1 79 ? -40.028 -6.641 44.407 1.00 81.19 79 GLU A O 1
ATOM 618 N N . LEU A 1 80 ? -40.557 -8.452 43.199 1.00 75.19 80 LEU A N 1
ATOM 619 C CA . LEU A 1 80 ? -41.932 -8.547 43.700 1.00 75.19 80 LEU A CA 1
ATOM 620 C C . LEU A 1 80 ? -42.033 -8.985 45.170 1.00 75.19 80 LEU A C 1
ATOM 622 O O . LEU A 1 80 ? -42.967 -8.579 45.857 1.00 75.19 80 LEU A O 1
ATOM 626 N N . MET A 1 81 ? -41.114 -9.828 45.651 1.00 71.88 81 MET A N 1
ATOM 627 C CA . MET A 1 81 ? -41.208 -10.481 46.969 1.00 71.88 81 MET A CA 1
ATOM 628 C C . MET A 1 81 ? -40.445 -9.758 48.093 1.00 71.88 81 MET A C 1
ATOM 630 O O . MET A 1 81 ? -40.666 -10.031 49.270 1.00 71.88 81 MET A O 1
ATOM 634 N N . THR A 1 82 ? -39.519 -8.854 47.770 1.00 64.50 82 THR A N 1
ATOM 635 C CA . THR A 1 82 ? -38.578 -8.272 48.749 1.00 64.50 82 THR A CA 1
ATOM 636 C C . THR A 1 82 ? -39.137 -7.115 49.586 1.00 64.50 82 THR A C 1
ATOM 638 O O . THR A 1 82 ? -38.455 -6.651 50.499 1.00 64.50 82 THR A O 1
ATOM 641 N N . LYS A 1 83 ? -40.377 -6.658 49.354 1.00 56.06 83 LYS A N 1
ATOM 642 C CA . LYS A 1 83 ? -40.947 -5.490 50.061 1.00 56.06 83 LYS A CA 1
ATOM 643 C C . LYS A 1 83 ? -41.888 -5.803 51.241 1.00 56.06 83 LYS A C 1
ATOM 645 O O . LYS A 1 83 ? -42.267 -4.866 51.938 1.00 56.06 83 LYS A O 1
ATOM 650 N N . ASP A 1 84 ? -42.195 -7.072 51.535 1.00 43.84 84 ASP A N 1
ATOM 651 C CA . ASP A 1 84 ? -43.165 -7.459 52.585 1.00 43.84 84 ASP A CA 1
ATOM 652 C C . ASP A 1 84 ? -42.594 -7.653 54.010 1.00 43.84 84 ASP A C 1
ATOM 654 O O . ASP A 1 84 ? -43.307 -8.093 54.912 1.00 43.84 84 ASP A O 1
ATOM 658 N N . THR A 1 85 ? -41.345 -7.266 54.290 1.00 33.66 85 THR A N 1
ATOM 659 C CA . THR A 1 85 ? -40.843 -7.233 55.680 1.00 33.66 85 THR A CA 1
ATOM 660 C C . THR A 1 85 ? -40.073 -5.953 56.000 1.00 33.66 85 THR A C 1
ATOM 662 O O . THR A 1 85 ? -38.865 -5.897 55.758 1.00 33.66 85 THR A O 1
ATOM 665 N N . PRO A 1 86 ? -40.715 -4.936 56.606 1.00 40.47 86 PRO A N 1
ATOM 666 C CA . PRO A 1 86 ? -40.002 -3.950 57.398 1.00 40.47 86 PRO A CA 1
ATOM 667 C C . PRO A 1 86 ? -39.696 -4.574 58.770 1.00 40.47 86 PRO A C 1
ATOM 669 O O . PRO A 1 86 ? -40.606 -4.954 59.498 1.00 40.47 86 PRO A O 1
ATOM 672 N N . ASP A 1 87 ? -38.412 -4.706 59.097 1.00 40.19 87 ASP A N 1
ATOM 673 C CA . ASP A 1 87 ? -37.862 -4.927 60.442 1.00 40.19 87 ASP A CA 1
ATOM 674 C C . ASP A 1 87 ? -38.529 -5.982 61.358 1.00 40.19 87 ASP A C 1
ATOM 676 O O . ASP A 1 87 ? -39.472 -5.725 62.108 1.00 40.19 87 ASP A O 1
ATOM 680 N N . SER A 1 88 ? -37.887 -7.146 61.477 1.00 31.67 88 SER A N 1
ATOM 681 C CA . SER A 1 88 ? -37.856 -7.874 62.752 1.00 31.67 88 SER A CA 1
ATOM 682 C C . SER A 1 88 ? -36.448 -8.372 63.041 1.00 31.67 88 SER A C 1
ATOM 684 O O . SER A 1 88 ? -36.077 -9.514 62.794 1.00 31.67 88 SER A O 1
ATOM 686 N N . LEU A 1 89 ? -35.650 -7.460 63.590 1.00 40.56 89 LEU A N 1
ATOM 687 C CA . LEU A 1 89 ? -34.536 -7.812 64.456 1.00 40.56 89 LEU A CA 1
ATOM 688 C C . LEU A 1 89 ? -35.119 -8.247 65.811 1.00 40.56 89 LEU A C 1
ATOM 690 O O . LEU A 1 89 ? -35.365 -7.411 66.680 1.00 40.56 89 LEU A O 1
ATOM 694 N N . SER A 1 90 ? -35.333 -9.552 65.998 1.00 33.19 90 SER A N 1
ATOM 695 C CA . SER A 1 90 ? -35.469 -10.170 67.324 1.00 33.19 90 SER A CA 1
ATOM 696 C C . SER A 1 90 ? -34.352 -11.198 67.566 1.00 33.19 90 SER A C 1
ATOM 698 O O . SER A 1 90 ? -33.768 -11.712 66.611 1.00 33.19 90 SER A O 1
ATOM 700 N N . PRO A 1 91 ? -33.961 -11.423 68.835 1.00 49.31 91 PRO A N 1
ATOM 701 C CA . PRO A 1 91 ? -32.634 -11.901 69.187 1.00 49.31 91 PRO A CA 1
ATOM 702 C C . PRO A 1 91 ? -32.608 -13.414 69.445 1.00 49.31 91 PRO A C 1
ATOM 704 O O . PRO A 1 91 ? -32.800 -13.855 70.576 1.00 49.31 91 PRO A O 1
ATOM 707 N N . GLU A 1 92 ? -32.249 -14.214 68.441 1.00 35.25 92 GLU A N 1
ATOM 708 C CA . GLU A 1 92 ? -31.809 -15.600 68.647 1.00 35.25 92 GLU A CA 1
ATOM 709 C C . GLU A 1 92 ? -30.329 -15.778 68.270 1.00 35.25 92 GLU A C 1
ATOM 711 O O . GLU A 1 92 ? -29.941 -16.212 67.184 1.00 35.25 92 GLU A O 1
ATOM 716 N N . THR A 1 93 ? -29.478 -15.474 69.249 1.00 47.16 93 THR A N 1
ATOM 717 C CA . THR A 1 93 ? -28.008 -15.585 69.280 1.00 47.16 93 THR A CA 1
ATOM 718 C C . THR A 1 93 ? -27.471 -17.029 69.163 1.00 47.16 93 THR A C 1
ATOM 720 O O . THR A 1 93 ? -26.413 -17.339 69.699 1.00 47.16 93 THR A O 1
ATOM 723 N N . TYR A 1 94 ? -28.149 -17.945 68.467 1.00 44.59 94 TYR A N 1
ATOM 724 C CA . TYR A 1 94 ? -27.635 -19.312 68.260 1.00 44.59 94 TYR A CA 1
ATOM 725 C C . TYR A 1 94 ? -27.621 -19.789 66.798 1.00 44.59 94 TYR A C 1
ATOM 727 O O . TYR A 1 94 ? -26.926 -20.751 66.492 1.00 44.59 94 TYR A O 1
ATOM 735 N N . GLY A 1 95 ? -28.285 -19.080 65.876 1.00 45.38 95 GLY A N 1
ATOM 736 C CA . GLY A 1 95 ? -28.122 -19.265 64.420 1.00 45.38 95 GLY A CA 1
ATOM 737 C C . GLY A 1 95 ? -27.235 -18.204 63.751 1.00 45.38 95 GLY A C 1
ATOM 738 O O . GLY A 1 95 ? -26.828 -18.364 62.605 1.00 45.38 95 GLY A O 1
ATOM 739 N N . ASN A 1 96 ? -26.906 -17.134 64.486 1.00 50.75 96 ASN A N 1
ATOM 740 C CA . ASN A 1 96 ? -26.312 -15.912 63.944 1.00 50.75 96 ASN A CA 1
ATOM 741 C C . ASN A 1 96 ? -24.894 -16.091 63.372 1.00 50.75 96 ASN A C 1
ATOM 743 O O . ASN A 1 96 ? -24.489 -15.320 62.511 1.00 50.75 96 ASN A O 1
ATOM 747 N N . PHE A 1 97 ? -24.139 -17.097 63.826 1.00 50.00 97 PHE A N 1
ATOM 748 C CA . PHE A 1 97 ? -22.776 -17.311 63.337 1.00 50.00 97 PHE A CA 1
ATOM 749 C C . PHE A 1 97 ? -22.772 -17.755 61.869 1.00 50.00 97 PHE A C 1
ATOM 751 O O . PHE A 1 97 ? -22.020 -17.194 61.088 1.00 50.00 97 PHE A O 1
ATOM 758 N N . ASP A 1 98 ? -23.668 -18.661 61.457 1.00 61.06 98 ASP A N 1
ATOM 759 C CA . ASP A 1 98 ? -23.727 -19.129 60.061 1.00 61.06 98 ASP A CA 1
ATOM 760 C C . ASP A 1 98 ? -24.218 -18.020 59.117 1.00 61.06 98 ASP A C 1
ATOM 762 O O . ASP A 1 98 ? -23.677 -17.825 58.032 1.00 61.06 98 ASP A O 1
ATOM 766 N N . SER A 1 99 ? -25.189 -17.216 59.554 1.00 61.16 99 SER A N 1
ATOM 767 C CA . SER A 1 99 ? -25.682 -16.065 58.790 1.00 61.16 99 SER A CA 1
ATOM 768 C C . SER A 1 99 ? -24.687 -14.898 58.741 1.00 61.16 99 SER A C 1
ATOM 770 O O . SER A 1 99 ? -24.554 -14.268 57.695 1.00 61.16 99 SER A O 1
ATOM 772 N N . GLN A 1 100 ? -23.946 -14.617 59.820 1.00 65.00 100 GLN A N 1
ATOM 773 C CA . GLN A 1 100 ? -22.858 -13.628 59.800 1.00 65.00 100 GLN A CA 1
ATOM 774 C C . GLN A 1 100 ? -21.674 -14.104 58.959 1.00 65.00 100 GLN A C 1
ATOM 776 O O . GLN A 1 100 ? -21.120 -13.305 58.211 1.00 65.00 100 GLN A O 1
ATOM 781 N N . SER A 1 101 ? -21.314 -15.388 59.030 1.00 71.19 101 SER A N 1
ATOM 782 C CA . SER A 1 101 ? -20.267 -15.979 58.195 1.00 71.19 101 SER A CA 1
ATOM 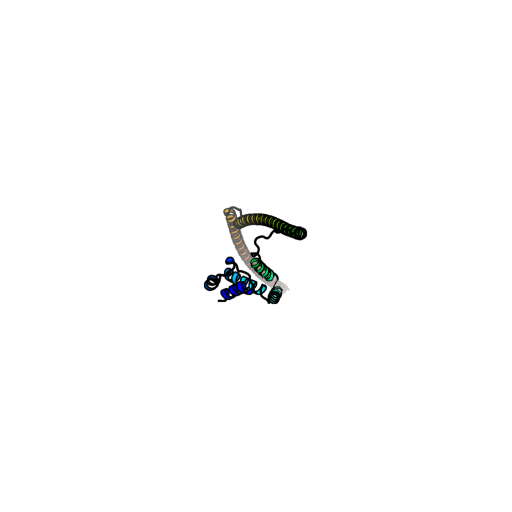783 C C . SER A 1 101 ? -20.643 -15.957 56.715 1.00 71.19 101 SER A C 1
ATOM 785 O O . SER A 1 101 ? -19.822 -15.544 55.904 1.00 71.19 101 SER A O 1
ATOM 787 N N . ARG A 1 102 ? -21.887 -16.304 56.353 1.00 75.69 102 ARG A N 1
ATOM 788 C CA . ARG A 1 102 ? -22.383 -16.185 54.969 1.00 75.69 102 ARG A CA 1
ATOM 789 C C . ARG A 1 102 ? -22.385 -14.744 54.479 1.00 75.69 102 ARG A C 1
ATOM 791 O O . ARG A 1 102 ? -21.949 -14.487 53.366 1.00 75.69 102 ARG A O 1
ATOM 798 N N . ARG A 1 103 ? -22.826 -13.798 55.314 1.00 72.88 103 ARG A N 1
ATOM 799 C CA . ARG A 1 103 ? -22.818 -12.370 54.969 1.00 72.88 103 ARG A CA 1
ATOM 800 C C . ARG A 1 103 ? -21.399 -11.838 54.776 1.00 72.88 103 ARG A C 1
ATOM 802 O O . ARG A 1 103 ? -21.179 -11.040 53.880 1.00 72.88 103 ARG A O 1
ATOM 809 N N . TYR A 1 104 ? -20.446 -12.281 55.592 1.00 76.06 104 TYR A N 1
ATOM 810 C CA . TYR A 1 104 ? -19.039 -11.913 55.440 1.00 76.06 104 TYR A CA 1
ATOM 811 C C . TYR A 1 104 ? -18.420 -12.521 54.177 1.00 76.06 104 TYR A C 1
ATOM 813 O O . TYR A 1 104 ? -17.667 -11.839 53.497 1.00 76.06 104 TYR A O 1
ATOM 821 N N . TYR A 1 105 ? -18.767 -13.767 53.840 1.00 76.88 105 TYR A N 1
ATOM 822 C CA . TYR A 1 105 ? -18.315 -14.416 52.607 1.00 76.88 105 TYR A CA 1
ATOM 823 C C . TYR A 1 105 ? -18.847 -13.693 51.366 1.00 76.88 105 TYR A C 1
ATOM 825 O O . TYR A 1 105 ? -18.065 -13.356 50.493 1.00 76.88 105 TYR A O 1
ATOM 833 N N . PHE A 1 106 ? -20.139 -13.356 51.348 1.00 77.00 106 PHE A N 1
ATOM 834 C CA . PHE A 1 106 ? -20.757 -12.616 50.245 1.00 77.00 106 PHE A CA 1
ATOM 835 C C . PHE A 1 106 ? -20.167 -11.208 50.087 1.00 77.00 106 PHE A C 1
ATOM 837 O O . PHE A 1 106 ? -19.796 -10.819 48.993 1.00 77.00 106 PHE A O 1
ATOM 844 N N . LEU A 1 107 ? -19.982 -10.471 51.190 1.00 78.88 107 LEU A N 1
ATOM 845 C CA . LEU A 1 107 ? -19.322 -9.158 51.155 1.00 78.88 107 LEU A CA 1
ATOM 846 C C . LEU A 1 107 ? -17.846 -9.244 50.737 1.00 78.88 107 LEU A C 1
ATOM 848 O O . LEU A 1 107 ? -17.315 -8.285 50.189 1.00 78.88 107 LEU A O 1
ATOM 852 N N . SER A 1 108 ? -17.169 -10.355 51.039 1.00 77.81 108 SER A N 1
ATOM 853 C CA . SER A 1 108 ? -15.794 -10.609 50.601 1.00 77.81 108 SER A CA 1
ATOM 854 C C . SER A 1 108 ? -15.737 -10.927 49.111 1.00 77.81 108 SER A C 1
ATOM 856 O O . SER A 1 108 ? -14.841 -10.438 48.440 1.00 77.81 108 SER A O 1
ATOM 858 N N . GLU A 1 109 ? -16.687 -11.711 48.604 1.00 80.81 109 GLU A N 1
ATOM 859 C CA . GLU A 1 109 ? -16.821 -12.050 47.186 1.00 80.81 109 GLU A CA 1
ATOM 860 C C . GLU A 1 109 ? -17.180 -10.801 46.366 1.00 80.81 109 GLU A C 1
ATOM 862 O O . GLU A 1 109 ? -16.479 -10.485 45.415 1.00 80.81 109 GLU A O 1
ATOM 867 N N . GLU A 1 110 ? -18.150 -9.992 46.810 1.00 78.81 110 GLU A N 1
ATOM 868 C CA . GLU A 1 110 ? -18.471 -8.694 46.190 1.00 78.81 110 GLU A CA 1
ATOM 869 C C . GLU A 1 110 ? -17.283 -7.713 46.222 1.00 78.81 110 GLU A C 1
ATOM 871 O O . GLU A 1 110 ? -17.090 -6.929 45.291 1.00 78.81 110 GLU A O 1
ATOM 876 N N . ALA A 1 111 ? -16.478 -7.728 47.292 1.00 81.00 111 ALA A N 1
ATOM 877 C CA . ALA A 1 111 ? -15.273 -6.906 47.382 1.00 81.00 111 ALA A CA 1
ATOM 878 C C . ALA A 1 111 ? -14.170 -7.393 46.427 1.00 81.00 111 ALA A C 1
ATOM 880 O O . ALA A 1 111 ? -13.538 -6.566 45.774 1.00 81.00 111 ALA A O 1
ATOM 881 N N . GLU A 1 112 ? -13.963 -8.708 46.311 1.00 84.75 112 GLU A N 1
ATOM 882 C CA . GLU A 1 112 ? -13.019 -9.303 45.356 1.00 84.75 112 GLU A CA 1
ATOM 883 C C . GLU A 1 112 ? -13.457 -9.055 43.905 1.00 84.75 112 GLU A C 1
ATOM 885 O O . GLU A 1 112 ? -12.646 -8.608 43.097 1.00 84.75 112 GLU A O 1
ATOM 890 N N . GLU A 1 113 ? -14.740 -9.232 43.580 1.00 86.25 113 GLU A N 1
ATOM 891 C CA . GLU A 1 113 ? -15.306 -8.894 42.268 1.00 86.25 113 GLU A CA 1
ATOM 892 C C . GLU A 1 113 ? -15.146 -7.400 41.949 1.00 86.25 113 GLU A C 1
ATOM 894 O O . GLU A 1 113 ? -14.798 -7.024 40.825 1.00 86.25 113 GLU A O 1
ATOM 899 N N . GLY A 1 114 ? -15.353 -6.531 42.943 1.00 90.38 114 GLY A N 1
ATOM 900 C CA . GLY A 1 114 ? -15.111 -5.095 42.833 1.00 90.38 114 GLY A CA 1
ATOM 901 C C . GLY A 1 114 ? -13.647 -4.765 42.532 1.00 90.38 114 GLY A C 1
ATOM 902 O O . GLY A 1 114 ? -13.368 -3.972 41.628 1.00 90.38 114 GLY A O 1
ATOM 903 N N . ASP A 1 115 ? -12.713 -5.408 43.233 1.00 92.38 115 ASP A N 1
ATOM 904 C CA . ASP A 1 115 ? -11.273 -5.249 43.025 1.00 92.38 115 ASP A CA 1
ATOM 905 C C . ASP A 1 115 ? -10.830 -5.782 41.648 1.00 92.38 115 ASP A C 1
ATOM 907 O O . ASP A 1 115 ? -10.025 -5.140 40.964 1.00 92.38 115 ASP A O 1
ATOM 911 N N . GLU A 1 116 ? -11.383 -6.908 41.189 1.00 93.88 116 GLU A N 1
ATOM 912 C CA . GLU A 1 116 ? -11.136 -7.470 39.854 1.00 93.88 116 GLU A CA 1
ATOM 913 C C . GLU A 1 116 ? -11.657 -6.553 38.742 1.00 93.88 116 GLU A C 1
ATOM 915 O O . GLU A 1 116 ? -10.947 -6.276 37.765 1.00 93.88 116 GLU A O 1
ATOM 920 N N . LEU A 1 117 ? -12.876 -6.027 38.891 1.00 93.12 117 LEU A N 1
ATOM 921 C CA . LEU A 1 117 ? -13.439 -5.039 37.970 1.00 93.12 117 LEU A CA 1
ATOM 922 C C . LEU A 1 117 ? -12.592 -3.766 37.951 1.00 93.12 117 LEU A C 1
ATOM 924 O O . LEU A 1 117 ? -12.312 -3.230 36.876 1.00 93.12 117 LEU A O 1
ATOM 928 N N . GLN A 1 118 ? -12.128 -3.303 39.111 1.00 95.62 118 GLN A N 1
ATOM 929 C CA . GLN A 1 118 ? -11.276 -2.125 39.216 1.00 95.62 118 GLN A CA 1
ATOM 930 C C . GLN A 1 118 ? -9.907 -2.347 38.557 1.00 95.62 118 GLN A C 1
ATOM 932 O O . GLN A 1 118 ? -9.440 -1.473 37.821 1.00 95.62 118 GLN A O 1
ATOM 937 N N . GLN A 1 119 ? -9.284 -3.515 38.735 1.00 95.69 119 GLN A N 1
ATOM 938 C CA . GLN A 1 119 ? -8.056 -3.880 38.021 1.00 95.69 119 GLN A CA 1
ATOM 939 C C . GLN A 1 119 ? -8.270 -3.914 36.509 1.00 95.69 119 GLN A C 1
ATOM 941 O O . GLN A 1 119 ? -7.487 -3.332 35.756 1.00 95.69 119 GLN A O 1
ATOM 946 N N . ARG A 1 120 ? -9.368 -4.518 36.053 1.00 96.94 120 ARG A N 1
ATOM 947 C CA . ARG A 1 120 ? -9.695 -4.604 34.629 1.00 96.94 120 ARG A CA 1
ATOM 948 C C . ARG A 1 120 ? -9.957 -3.232 34.009 1.00 96.94 120 ARG A C 1
ATOM 950 O O . ARG A 1 120 ? -9.543 -2.992 32.876 1.00 96.94 120 ARG A O 1
ATOM 957 N N . CYS A 1 121 ? -10.584 -2.319 34.748 1.00 96.56 121 CYS A N 1
ATOM 958 C CA . CYS A 1 121 ? -10.729 -0.920 34.345 1.00 96.56 121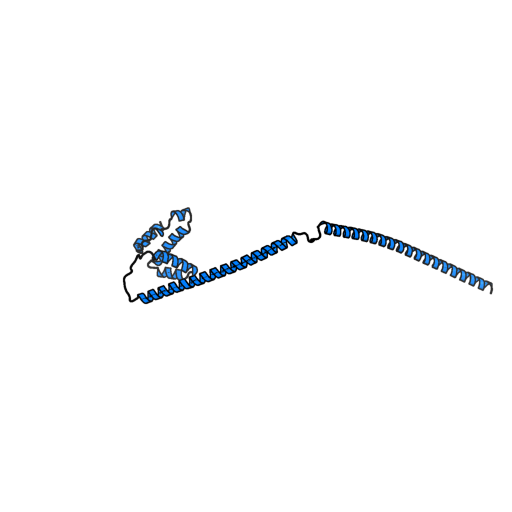 CYS A CA 1
ATOM 959 C C . CYS A 1 121 ? -9.365 -0.235 34.189 1.00 96.56 121 CYS A C 1
ATOM 961 O O . CYS A 1 121 ? -9.110 0.366 33.147 1.00 96.56 121 CYS A O 1
ATOM 963 N N . LEU A 1 122 ? -8.461 -0.382 35.163 1.00 97.50 122 LEU A N 1
ATOM 964 C CA . LEU A 1 122 ? -7.108 0.188 35.093 1.00 97.50 122 LEU A CA 1
ATOM 965 C C . LEU A 1 122 ? -6.298 -0.373 33.914 1.00 97.50 122 LEU A C 1
ATOM 967 O O . LEU A 1 122 ? -5.563 0.363 33.250 1.00 97.50 122 LEU A O 1
ATOM 971 N N . ASP A 1 123 ? -6.433 -1.666 33.623 1.00 97.25 123 ASP A N 1
ATOM 972 C CA . ASP A 1 123 ? -5.765 -2.298 32.485 1.00 97.25 123 ASP A CA 1
ATOM 973 C C . ASP A 1 123 ? -6.318 -1.799 31.146 1.00 97.25 123 ASP A C 1
ATOM 975 O O . ASP A 1 123 ? -5.545 -1.501 30.228 1.00 97.25 123 ASP A O 1
ATOM 979 N N . LEU A 1 124 ? -7.640 -1.637 31.037 1.00 97.31 124 LEU A N 1
ATOM 980 C CA . LEU A 1 124 ? -8.279 -1.046 29.859 1.00 97.31 124 LEU A CA 1
ATOM 981 C C . LEU A 1 124 ? -7.867 0.419 29.665 1.00 97.31 124 LEU A C 1
ATOM 983 O O . LEU A 1 124 ? -7.588 0.823 28.537 1.00 97.31 124 LEU A O 1
ATOM 987 N N . GLU A 1 125 ? -7.761 1.206 30.736 1.00 97.44 125 GLU A N 1
ATOM 988 C CA . GLU A 1 125 ? -7.263 2.586 30.681 1.00 97.44 125 GLU A CA 1
ATOM 989 C C . GLU A 1 125 ? -5.819 2.651 30.169 1.00 97.44 125 GLU A C 1
ATOM 991 O O . GLU A 1 125 ? -5.499 3.473 29.305 1.00 97.44 125 GLU A O 1
ATOM 996 N N . ARG A 1 126 ? -4.945 1.749 30.636 1.00 97.69 126 ARG A N 1
ATOM 997 C CA . ARG A 1 126 ? -3.564 1.639 30.137 1.00 97.69 126 ARG A CA 1
ATOM 998 C C . ARG A 1 126 ? -3.523 1.259 28.660 1.00 97.69 126 ARG A C 1
ATOM 1000 O O . ARG A 1 126 ? -2.762 1.857 27.903 1.00 97.69 126 ARG A O 1
ATOM 1007 N N . GLN A 1 127 ? -4.344 0.301 28.232 1.00 97.62 127 GLN A N 1
ATOM 1008 C CA . GLN A 1 127 ? -4.436 -0.085 26.820 1.00 97.62 127 GLN A CA 1
ATOM 1009 C C . GLN A 1 127 ? -4.947 1.064 25.947 1.00 97.62 127 GLN A C 1
ATOM 1011 O O . GLN A 1 127 ? -4.388 1.314 24.880 1.00 97.62 127 GLN A O 1
ATOM 1016 N N . LEU A 1 128 ? -5.964 1.797 26.405 1.00 97.69 128 LEU A N 1
ATOM 1017 C CA . LEU A 1 128 ? -6.471 2.982 25.715 1.00 97.69 128 LEU A CA 1
ATOM 1018 C C . LEU A 1 128 ? -5.400 4.068 25.592 1.00 97.69 128 LEU A C 1
ATOM 1020 O O . LEU A 1 128 ? -5.282 4.667 24.523 1.00 97.69 128 LEU A O 1
ATOM 1024 N N . MET A 1 129 ? -4.599 4.293 26.638 1.00 97.50 129 MET A N 1
ATOM 1025 C CA . MET A 1 129 ? -3.477 5.234 26.589 1.00 97.50 129 MET A CA 1
ATOM 1026 C C . MET A 1 129 ? -2.471 4.827 25.505 1.00 97.50 129 MET A C 1
ATOM 1028 O O . MET A 1 129 ? -2.211 5.627 24.606 1.00 97.50 129 MET A O 1
ATOM 1032 N N . LEU A 1 130 ? -1.989 3.580 25.525 1.00 97.81 130 LEU A N 1
ATOM 1033 C CA . LEU A 1 130 ? -1.020 3.070 24.546 1.00 97.81 130 LEU A CA 1
ATOM 1034 C C . LEU A 1 130 ? -1.548 3.166 23.108 1.00 97.81 130 LEU A C 1
ATOM 1036 O O . LEU A 1 130 ? -0.861 3.669 22.222 1.00 97.81 130 LEU A O 1
ATOM 1040 N N . LEU A 1 131 ? -2.798 2.756 22.881 1.00 97.75 131 LEU A N 1
ATOM 1041 C CA . LEU A 1 131 ? -3.439 2.863 21.568 1.00 97.75 131 LEU A CA 1
ATOM 1042 C C . LEU A 1 131 ? -3.616 4.323 21.131 1.00 97.75 131 LEU A C 1
ATOM 1044 O O . LEU A 1 131 ? -3.533 4.627 19.941 1.00 97.75 131 LEU A O 1
ATOM 1048 N N . SER A 1 132 ? -3.864 5.243 22.068 1.00 97.62 132 SER A N 1
ATOM 1049 C CA . SER A 1 132 ? -3.967 6.672 21.761 1.00 97.62 132 SER A CA 1
ATOM 1050 C C . SER A 1 132 ? -2.622 7.272 21.347 1.00 97.62 132 SER A C 1
ATOM 1052 O O . SER A 1 132 ? -2.577 8.053 20.392 1.00 97.62 132 SER A O 1
ATOM 1054 N N . GLU A 1 133 ? -1.535 6.861 22.005 1.00 97.69 133 GLU A N 1
ATOM 1055 C CA . GLU A 1 133 ? -0.167 7.266 21.684 1.00 97.69 133 GLU A CA 1
ATOM 1056 C C . GLU A 1 133 ? 0.257 6.712 20.322 1.00 97.69 133 GLU A C 1
ATOM 1058 O O . GLU A 1 133 ? 0.741 7.462 19.473 1.00 97.69 133 GLU A O 1
ATOM 1063 N N . GLU A 1 134 ? -0.007 5.430 20.060 1.00 97.50 134 GLU A N 1
ATOM 1064 C CA . GLU A 1 134 ? 0.272 4.796 18.770 1.00 97.50 134 GLU A CA 1
ATOM 1065 C C . GLU A 1 134 ? -0.534 5.452 17.643 1.00 97.50 134 GLU A C 1
ATOM 1067 O O . GLU A 1 134 ? 0.019 5.821 16.606 1.00 97.50 134 GLU A O 1
ATOM 1072 N N . LYS A 1 135 ? -1.829 5.713 17.860 1.00 97.62 135 LYS A N 1
ATOM 1073 C CA . LYS A 1 135 ? -2.667 6.450 16.905 1.00 97.62 135 LYS A CA 1
ATOM 1074 C C . LYS A 1 135 ? -2.120 7.852 16.635 1.00 97.62 135 LYS A C 1
ATOM 1076 O O . LYS A 1 135 ? -2.138 8.289 15.484 1.00 97.62 135 LYS A O 1
ATOM 1081 N N . GLN A 1 136 ? -1.662 8.575 17.659 1.00 97.44 136 GLN A N 1
ATOM 1082 C CA . GLN A 1 136 ? -1.038 9.888 17.475 1.00 97.44 136 GLN A CA 1
ATOM 1083 C C . GLN A 1 136 ? 0.271 9.789 16.694 1.00 97.44 136 GLN A C 1
ATOM 1085 O O . GLN A 1 136 ? 0.476 10.584 15.777 1.00 97.44 136 GLN A O 1
ATOM 1090 N N . SER A 1 137 ? 1.121 8.812 17.008 1.00 97.56 137 SER A N 1
ATOM 1091 C CA . SER A 1 137 ? 2.376 8.560 16.298 1.00 97.56 137 SER A CA 1
ATOM 1092 C C . SER A 1 137 ? 2.123 8.268 14.816 1.00 97.56 137 SER A C 1
ATOM 1094 O O . SER A 1 137 ? 2.641 8.968 13.945 1.00 97.56 137 SER A O 1
ATOM 1096 N N . LEU A 1 138 ? 1.211 7.338 14.519 1.00 96.62 138 LEU A N 1
ATOM 1097 C CA . LEU A 1 138 ? 0.811 6.995 13.154 1.00 96.62 138 LEU A CA 1
ATOM 1098 C C . LEU A 1 138 ? 0.145 8.166 12.422 1.00 96.62 138 LEU A C 1
ATOM 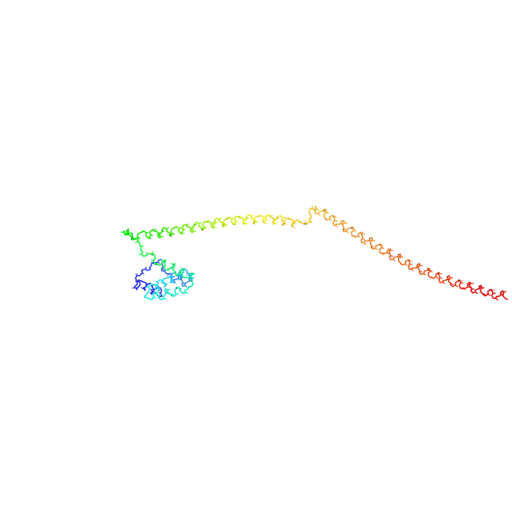1100 O O . LEU A 1 138 ? 0.300 8.302 11.207 1.00 96.62 138 LEU A O 1
ATOM 1104 N N . ALA A 1 139 ? -0.607 9.017 13.124 1.00 96.75 139 ALA A N 1
ATOM 1105 C CA . ALA A 1 139 ? -1.203 10.217 12.541 1.00 96.75 139 ALA A CA 1
ATOM 1106 C C . ALA A 1 139 ? -0.141 11.268 12.185 1.00 96.75 139 ALA A C 1
ATOM 1108 O O . ALA A 1 139 ? -0.233 11.880 11.119 1.00 96.75 139 ALA A O 1
ATOM 1109 N N . GLN A 1 140 ? 0.873 11.453 13.036 1.00 96.50 140 GLN A N 1
ATOM 1110 C CA . GLN A 1 140 ? 2.020 12.319 12.752 1.00 96.50 140 GLN A CA 1
ATOM 1111 C C . GLN A 1 140 ? 2.825 11.784 11.565 1.00 96.50 140 GLN A C 1
ATOM 1113 O O . GLN A 1 140 ? 3.109 12.537 10.636 1.00 96.50 140 GLN A O 1
ATOM 1118 N N . GLU A 1 141 ? 3.120 10.483 11.535 1.00 94.75 141 GLU A N 1
ATOM 1119 C CA . GLU A 1 141 ? 3.818 9.857 10.410 1.00 94.75 141 GLU A CA 1
ATOM 1120 C C . GLU A 1 141 ? 3.014 9.989 9.111 1.00 94.75 141 GLU A C 1
ATOM 1122 O O . GLU A 1 141 ? 3.554 10.405 8.088 1.00 94.75 141 GLU A O 1
ATOM 1127 N N . ASN A 1 142 ? 1.701 9.739 9.146 1.00 90.94 142 ASN A N 1
ATOM 1128 C CA . ASN A 1 142 ? 0.830 9.951 7.990 1.00 90.94 142 ASN A CA 1
ATOM 1129 C C . ASN A 1 142 ? 0.809 11.408 7.529 1.00 90.94 142 ASN A C 1
ATOM 1131 O O . ASN A 1 142 ? 0.763 11.650 6.326 1.00 90.94 142 ASN A O 1
ATOM 1135 N N . ALA A 1 143 ? 0.818 12.379 8.443 1.00 92.62 143 ALA A N 1
ATOM 1136 C CA . ALA A 1 143 ? 0.896 13.789 8.079 1.00 92.62 143 ALA A CA 1
ATOM 1137 C C . ALA A 1 143 ? 2.217 14.104 7.362 1.00 92.62 143 ALA A C 1
ATOM 1139 O O . ALA A 1 143 ? 2.189 14.705 6.289 1.00 92.62 143 ALA A O 1
ATOM 1140 N N . VAL A 1 144 ? 3.345 13.607 7.878 1.00 90.94 144 VAL A N 1
ATOM 1141 C CA . VAL A 1 144 ? 4.668 13.756 7.248 1.00 90.94 144 VAL A CA 1
ATOM 1142 C C . VAL A 1 144 ? 4.716 13.065 5.885 1.00 90.94 144 VAL A C 1
ATOM 1144 O O . VAL A 1 144 ? 5.206 13.637 4.913 1.00 90.94 144 VAL A O 1
ATOM 1147 N N . LEU A 1 145 ? 4.188 11.847 5.767 1.00 86.06 145 LEU A N 1
ATOM 1148 C CA . LEU A 1 145 ? 4.131 11.119 4.499 1.00 86.06 145 LEU A CA 1
ATOM 1149 C C . LEU A 1 145 ? 3.220 11.820 3.490 1.00 86.06 145 LEU A C 1
ATOM 1151 O O . LEU A 1 145 ? 3.592 11.946 2.328 1.00 86.06 145 LEU A O 1
ATOM 1155 N N . ARG A 1 146 ? 2.065 12.340 3.917 1.00 84.38 146 ARG A N 1
ATOM 1156 C CA . ARG A 1 146 ? 1.178 13.141 3.062 1.00 84.38 146 ARG A CA 1
ATOM 1157 C C . ARG A 1 146 ? 1.820 14.453 2.636 1.00 84.38 146 ARG A C 1
ATOM 1159 O O . ARG A 1 146 ? 1.607 14.860 1.502 1.00 84.38 146 ARG A O 1
ATOM 1166 N N . GLU A 1 147 ? 2.622 15.092 3.481 1.00 83.31 147 GLU A N 1
ATOM 1167 C CA . GLU A 1 147 ? 3.403 16.271 3.094 1.00 83.31 147 GLU A CA 1
ATOM 1168 C C . GLU A 1 147 ? 4.499 15.906 2.085 1.00 83.31 147 GLU A C 1
ATOM 1170 O O . GLU A 1 147 ? 4.700 16.620 1.106 1.00 83.31 147 GLU A O 1
ATOM 1175 N N . ARG A 1 148 ? 5.165 14.759 2.260 1.00 79.50 148 ARG A N 1
ATOM 1176 C CA . ARG A 1 148 ? 6.174 14.247 1.319 1.00 79.50 148 ARG A CA 1
ATOM 1177 C C . ARG A 1 148 ? 5.586 13.828 -0.027 1.00 79.50 148 ARG A C 1
ATOM 1179 O O . ARG A 1 148 ? 6.234 14.052 -1.037 1.00 79.50 148 ARG A O 1
ATOM 1186 N N . VAL A 1 149 ? 4.391 13.241 -0.039 1.00 73.06 149 VAL A N 1
ATOM 1187 C CA . VAL A 1 149 ? 3.663 12.841 -1.258 1.00 73.06 149 VAL A CA 1
ATOM 1188 C C . VAL A 1 149 ? 2.967 14.043 -1.910 1.00 73.06 149 VAL A C 1
ATOM 1190 O O . VAL A 1 149 ? 2.862 14.117 -3.130 1.00 73.06 149 VAL A O 1
ATOM 1193 N N . GLY A 1 150 ? 2.492 14.997 -1.105 1.00 63.44 150 GLY A N 1
ATOM 1194 C CA . GLY A 1 150 ? 1.905 16.259 -1.559 1.00 63.44 150 GLY A CA 1
ATOM 1195 C C . GLY A 1 150 ? 2.945 17.269 -2.047 1.00 63.44 150 GLY A C 1
ATOM 1196 O O . GLY A 1 150 ? 2.616 18.161 -2.830 1.00 63.44 150 GLY A O 1
ATOM 1197 N N . ARG A 1 151 ? 4.211 17.116 -1.640 1.00 57.62 151 ARG A N 1
ATOM 1198 C CA . ARG A 1 151 ? 5.348 17.708 -2.338 1.00 57.62 151 ARG A CA 1
ATOM 1199 C C . ARG A 1 151 ? 5.539 16.929 -3.642 1.00 57.62 151 ARG A C 1
ATOM 1201 O O . ARG A 1 151 ? 5.811 15.733 -3.578 1.00 57.62 151 ARG A O 1
ATOM 1208 N N . PRO A 1 152 ? 5.404 17.564 -4.822 1.00 54.75 152 PRO A N 1
ATOM 1209 C CA . PRO A 1 152 ? 5.761 16.902 -6.071 1.00 54.75 152 PRO A CA 1
ATOM 1210 C C . PRO A 1 152 ? 7.195 16.390 -5.932 1.00 54.75 152 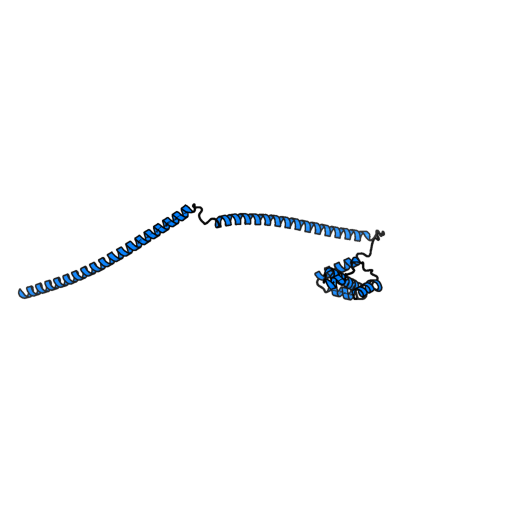PRO A C 1
ATOM 1212 O O . PRO A 1 152 ? 8.061 17.141 -5.478 1.00 54.75 152 PRO A O 1
ATOM 1215 N N . GLU A 1 153 ? 7.428 15.113 -6.245 1.00 47.34 153 GLU A N 1
ATOM 1216 C CA . GLU A 1 153 ? 8.744 14.492 -6.106 1.00 47.34 153 GLU A CA 1
ATOM 1217 C C . GLU A 1 153 ? 9.817 15.370 -6.763 1.00 47.34 153 GLU A C 1
ATOM 1219 O O . GLU A 1 153 ? 9.867 15.536 -7.982 1.00 47.34 153 GLU A O 1
ATOM 1224 N N . GLY A 1 154 ? 10.647 15.990 -5.924 1.00 51.38 154 GLY A N 1
ATOM 1225 C CA . GLY A 1 154 ? 11.661 16.939 -6.351 1.00 51.38 154 GLY A CA 1
ATOM 1226 C C . GLY A 1 154 ? 11.666 18.209 -5.515 1.00 51.38 154 GLY A C 1
ATOM 1227 O O . GLY A 1 154 ? 11.266 19.270 -5.980 1.00 51.38 154 GLY A O 1
ATOM 1228 N N . GLU A 1 155 ? 12.301 18.156 -4.346 1.00 46.59 155 GLU A N 1
ATOM 1229 C CA . GLU A 1 155 ? 12.989 19.326 -3.780 1.00 46.59 155 GLU A CA 1
ATOM 1230 C C . GLU A 1 155 ? 14.272 19.658 -4.576 1.00 46.59 155 GLU A C 1
ATOM 1232 O O . GLU A 1 155 ? 15.336 19.933 -4.033 1.00 46.59 155 GLU A O 1
ATOM 1237 N N . GLY A 1 156 ? 14.190 19.651 -5.904 1.00 50.91 156 GLY A N 1
ATOM 1238 C CA . GLY A 1 156 ? 14.900 20.640 -6.696 1.00 50.91 156 GLY A CA 1
ATOM 1239 C C . GLY A 1 156 ? 13.889 21.750 -6.904 1.00 50.91 156 GLY A C 1
ATOM 1240 O O . GLY A 1 156 ? 12.779 21.443 -7.329 1.00 50.91 156 GLY A O 1
ATOM 1241 N N . THR A 1 157 ? 14.228 23.003 -6.569 1.00 52.34 157 THR A N 1
ATOM 1242 C CA . THR A 1 157 ? 13.380 24.178 -6.868 1.00 52.34 157 THR A CA 1
ATOM 1243 C C . THR A 1 157 ? 12.573 23.923 -8.150 1.00 52.34 157 THR A C 1
ATOM 1245 O O . THR A 1 157 ? 13.186 23.533 -9.141 1.00 52.34 157 THR A O 1
ATOM 1248 N N . PRO A 1 158 ? 11.237 24.067 -8.178 1.00 56.84 158 PRO A N 1
ATOM 1249 C CA . PRO A 1 158 ? 10.415 23.606 -9.306 1.00 56.84 158 PRO A CA 1
ATOM 1250 C C . PRO A 1 158 ? 10.904 24.126 -10.675 1.00 56.84 158 PRO A C 1
ATOM 1252 O O . PRO A 1 158 ? 10.757 23.456 -11.695 1.00 56.84 158 PRO A O 1
ATOM 1255 N N . GLY A 1 159 ? 11.603 25.268 -10.689 1.00 61.03 159 GLY A N 1
ATOM 1256 C CA . GLY A 1 159 ? 12.332 25.769 -11.854 1.00 61.03 159 GLY A CA 1
ATOM 1257 C C . GLY A 1 159 ? 13.571 24.962 -12.285 1.00 61.03 159 GLY A C 1
ATOM 1258 O O . GLY A 1 159 ? 13.819 24.874 -13.480 1.00 61.03 159 GLY A O 1
ATOM 1259 N N . LEU A 1 160 ? 14.363 24.370 -11.384 1.00 67.56 160 LEU A N 1
ATOM 1260 C CA . LEU A 1 160 ? 15.513 23.516 -11.726 1.00 67.56 160 LEU A CA 1
ATOM 1261 C C . LEU A 1 160 ? 15.080 22.200 -12.377 1.00 67.56 160 LEU A C 1
ATOM 1263 O O . LEU A 1 160 ? 15.676 21.800 -13.375 1.00 67.56 160 LEU A O 1
ATOM 1267 N N . THR A 1 161 ? 14.047 21.546 -11.847 1.00 76.62 161 THR A N 1
ATOM 1268 C CA . THR A 1 161 ? 13.538 20.284 -12.408 1.00 76.62 161 THR A CA 1
ATOM 1269 C C . THR A 1 161 ? 12.911 20.519 -13.781 1.00 76.62 161 THR A C 1
ATOM 1271 O O . THR A 1 161 ? 13.233 19.804 -14.728 1.00 76.62 161 THR A O 1
ATOM 1274 N N . ALA A 1 162 ? 12.118 21.587 -13.934 1.00 79.94 162 ALA A N 1
ATOM 1275 C CA . ALA A 1 162 ? 11.575 21.996 -15.229 1.00 79.94 162 ALA A CA 1
ATOM 1276 C C . ALA A 1 162 ? 12.677 22.370 -16.238 1.00 79.94 162 ALA A C 1
ATOM 1278 O O . ALA A 1 162 ? 12.634 21.937 -17.386 1.00 79.94 162 ALA A O 1
ATOM 1279 N N . LYS A 1 163 ? 13.713 23.111 -15.815 1.00 86.94 163 LYS A N 1
ATOM 1280 C CA . LYS A 1 163 ? 14.874 23.428 -16.667 1.00 86.94 163 LYS A CA 1
ATOM 1281 C C . LYS A 1 163 ? 15.645 22.181 -17.089 1.00 86.94 163 LYS A C 1
ATOM 1283 O O . LYS A 1 163 ? 16.047 22.089 -18.242 1.00 86.94 163 LYS A O 1
ATOM 1288 N N . LYS A 1 164 ? 15.846 21.223 -16.180 1.00 89.06 164 LYS A N 1
ATOM 1289 C CA . LYS A 1 164 ? 16.504 19.948 -16.496 1.00 89.06 164 LYS A CA 1
ATOM 1290 C C . LYS A 1 164 ? 15.680 19.138 -17.495 1.00 89.06 164 LYS A C 1
ATOM 1292 O O . LYS A 1 164 ? 16.252 18.569 -18.416 1.00 89.06 164 LYS A O 1
ATOM 1297 N N . LEU A 1 165 ? 14.357 19.126 -17.345 1.00 89.38 165 LEU A N 1
ATOM 1298 C CA . LEU A 1 165 ? 13.450 18.456 -18.274 1.00 89.38 165 LEU A CA 1
ATOM 1299 C C . LEU A 1 165 ? 13.486 19.102 -19.667 1.00 89.38 165 LEU A C 1
ATOM 1301 O O . LEU A 1 165 ? 13.636 18.384 -20.648 1.00 89.38 165 LEU A O 1
ATOM 1305 N N . LEU A 1 166 ? 13.451 20.436 -19.753 1.00 93.00 166 LEU A N 1
ATOM 1306 C CA . LEU A 1 166 ? 13.590 21.163 -21.022 1.00 93.00 166 LEU A CA 1
ATOM 1307 C C . LEU A 1 166 ? 14.955 20.933 -21.684 1.00 93.00 166 LEU A C 1
ATOM 1309 O O . LEU A 1 166 ? 15.030 20.753 -22.895 1.00 93.00 166 LEU A O 1
ATOM 1313 N N . LEU A 1 167 ? 16.036 20.904 -20.900 1.00 94.94 167 LEU A N 1
ATOM 1314 C CA . LEU A 1 167 ? 17.372 20.616 -21.423 1.00 94.94 167 LEU A CA 1
ATOM 1315 C C . LEU A 1 167 ? 17.452 19.195 -21.990 1.00 94.94 167 LEU A C 1
ATOM 1317 O O . LEU A 1 167 ? 18.006 19.001 -23.065 1.00 94.94 167 LEU A O 1
ATOM 1321 N N . LEU A 1 168 ? 16.880 18.213 -21.288 1.00 95.06 168 LEU A N 1
ATOM 1322 C CA . LEU A 1 168 ? 16.824 16.830 -21.762 1.00 95.06 168 LEU A CA 1
ATOM 1323 C C . LEU A 1 168 ? 15.942 16.683 -23.009 1.00 95.06 168 LEU A C 1
ATOM 1325 O O . LEU A 1 168 ? 16.308 15.937 -23.910 1.00 95.06 168 LEU A O 1
ATOM 1329 N N . GLN A 1 169 ? 14.823 17.409 -23.091 1.00 95.75 169 GLN A N 1
ATOM 1330 C CA . GLN A 1 169 ? 13.992 17.458 -24.299 1.00 95.75 169 GLN A CA 1
ATOM 1331 C C . GLN A 1 169 ? 14.766 18.037 -25.484 1.00 95.75 169 GLN A C 1
ATOM 1333 O O . GLN A 1 169 ? 14.814 17.408 -26.533 1.00 95.75 169 GLN A O 1
ATOM 1338 N N . SER A 1 170 ? 15.457 19.162 -25.294 1.00 96.00 170 SER A N 1
ATOM 1339 C CA . SER A 1 170 ? 16.281 19.761 -26.349 1.00 96.00 170 SER A CA 1
ATOM 1340 C C . SER A 1 170 ? 17.431 18.845 -26.785 1.00 96.00 170 SER A C 1
ATOM 1342 O O . SER A 1 170 ? 17.714 18.744 -27.975 1.00 96.00 170 SER A O 1
ATOM 1344 N N . GLN A 1 171 ? 18.071 18.131 -25.852 1.00 97.31 171 GLN A N 1
ATOM 1345 C CA . GLN A 1 171 ? 19.095 17.137 -26.191 1.00 97.31 171 GLN A CA 1
ATOM 1346 C C . GLN A 1 171 ? 18.517 15.952 -26.969 1.00 97.31 171 GLN A C 1
ATOM 1348 O O . GLN A 1 171 ? 19.161 15.468 -27.895 1.00 97.31 171 GLN A O 1
ATOM 1353 N N . LEU A 1 172 ? 17.314 15.489 -26.618 1.00 97.38 172 LEU A N 1
ATOM 1354 C CA . LEU A 1 172 ? 16.620 14.442 -27.368 1.00 97.38 172 LEU A CA 1
ATOM 1355 C C . LEU A 1 172 ? 16.301 14.892 -28.795 1.00 97.38 172 LEU A C 1
ATOM 1357 O O . LEU A 1 172 ? 16.576 14.142 -29.725 1.00 97.38 172 LEU A O 1
ATOM 1361 N N . GLU A 1 173 ? 15.781 16.107 -28.968 1.00 97.62 173 GLU A N 1
ATOM 1362 C CA . GLU A 1 173 ? 15.494 16.688 -30.285 1.00 97.62 173 GLU A CA 1
ATOM 1363 C C . GLU A 1 173 ? 16.771 16.815 -31.127 1.00 97.62 173 GLU A C 1
ATOM 1365 O O . GLU A 1 173 ? 16.806 16.356 -32.266 1.00 97.62 173 GLU A O 1
ATOM 1370 N N . GLN A 1 174 ? 17.862 17.328 -30.548 1.00 98.00 174 GLN A N 1
ATOM 1371 C CA . GLN A 1 174 ? 19.157 17.432 -31.234 1.00 98.00 174 GLN A CA 1
ATOM 1372 C C . GLN A 1 174 ? 19.704 16.071 -31.667 1.00 98.00 174 GLN A C 1
ATOM 1374 O O . GLN A 1 174 ? 20.158 15.917 -32.799 1.00 98.00 174 GLN A O 1
ATOM 1379 N N . LEU A 1 175 ? 19.649 15.072 -30.782 1.00 98.06 175 LEU A N 1
ATOM 1380 C CA . LEU A 1 175 ? 20.098 13.722 -31.109 1.00 98.06 175 LEU A CA 1
ATOM 1381 C C . LEU A 1 175 ? 19.214 13.075 -32.177 1.00 98.06 175 LEU A C 1
ATOM 1383 O O . LEU A 1 175 ? 19.734 12.344 -33.013 1.00 98.06 175 LEU A O 1
ATOM 1387 N N . GLN A 1 176 ? 17.905 13.335 -32.177 1.00 98.25 176 GLN A N 1
ATOM 1388 C CA . GLN A 1 176 ? 16.994 12.858 -33.220 1.00 98.25 176 GLN A CA 1
ATOM 1389 C C . GLN A 1 176 ? 17.306 13.490 -34.580 1.00 98.25 176 GLN A C 1
ATOM 1391 O O . GLN A 1 176 ? 17.381 12.770 -35.576 1.00 98.25 176 GLN A O 1
ATOM 1396 N N . GLU A 1 177 ? 17.541 14.802 -34.627 1.00 98.06 177 GLU A N 1
ATOM 1397 C CA . GLU A 1 177 ? 17.949 15.504 -35.849 1.00 98.06 177 GLU A CA 1
ATOM 1398 C C . GLU A 1 177 ? 19.301 15.002 -36.372 1.00 98.06 177 GLU A C 1
ATOM 1400 O O . GLU A 1 177 ? 19.457 14.764 -37.573 1.00 98.06 177 GLU A O 1
ATOM 1405 N N . GLU A 1 178 ? 20.277 14.795 -35.483 1.00 97.94 178 GLU A N 1
ATOM 1406 C CA . GLU A 1 178 ? 21.581 14.240 -35.849 1.00 97.94 178 GLU A CA 1
ATOM 1407 C C . GLU A 1 178 ? 21.449 12.808 -36.377 1.00 97.94 178 GLU A C 1
ATOM 1409 O O . GLU A 1 178 ? 22.056 12.479 -37.397 1.00 97.94 178 GLU A O 1
ATOM 1414 N N . ASN A 1 179 ? 20.613 11.977 -35.745 1.00 97.81 179 ASN A N 1
ATOM 1415 C CA . ASN A 1 179 ? 20.351 10.617 -36.209 1.00 97.81 179 ASN A CA 1
ATOM 1416 C C . ASN A 1 179 ? 19.757 10.627 -37.619 1.00 97.81 179 ASN A C 1
ATOM 1418 O O . ASN A 1 179 ? 20.312 9.997 -38.513 1.00 97.81 179 ASN A O 1
ATOM 1422 N N . PHE A 1 180 ? 18.712 11.427 -37.845 1.00 98.38 180 PHE A N 1
ATOM 1423 C CA . PHE A 1 180 ? 18.081 11.558 -39.157 1.00 98.38 180 PHE A CA 1
ATOM 1424 C C . PHE A 1 180 ? 19.075 12.032 -40.227 1.00 98.38 180 PHE A C 1
ATOM 1426 O O . PHE A 1 180 ? 19.129 11.495 -41.336 1.00 98.38 180 PHE A O 1
ATOM 1433 N N . ARG A 1 181 ? 19.923 13.010 -39.891 1.00 98.50 181 ARG A N 1
ATOM 1434 C CA . ARG A 1 181 ? 20.966 13.507 -40.795 1.00 98.50 181 ARG A CA 1
ATOM 1435 C C . ARG A 1 181 ? 22.001 12.430 -41.129 1.00 98.50 181 ARG A C 1
ATOM 1437 O O . ARG A 1 181 ? 22.406 12.319 -42.286 1.00 98.50 181 ARG A O 1
ATOM 1444 N N . LEU A 1 182 ? 22.445 11.660 -40.136 1.00 98.12 182 LEU A N 1
ATOM 1445 C CA . LEU A 1 182 ? 23.392 10.560 -40.331 1.00 98.12 182 LEU A CA 1
ATOM 1446 C C . LEU A 1 182 ? 22.774 9.417 -41.139 1.00 98.12 182 LEU A C 1
ATOM 1448 O O . LEU A 1 182 ? 23.450 8.851 -41.995 1.00 98.12 182 LEU A O 1
ATOM 1452 N N . GLU A 1 183 ? 21.505 9.090 -40.904 1.00 98.19 183 GLU A N 1
ATOM 1453 C CA . GLU A 1 183 ? 20.772 8.079 -41.665 1.00 98.19 183 GLU A CA 1
ATOM 1454 C C . GLU A 1 183 ? 20.642 8.470 -43.135 1.00 98.19 183 GLU A C 1
ATOM 1456 O O . GLU A 1 183 ? 20.998 7.666 -43.998 1.00 98.19 183 GLU A O 1
ATOM 1461 N N . SER A 1 184 ? 20.253 9.717 -43.418 1.00 98.12 184 SER A N 1
ATOM 1462 C CA . SER A 1 184 ? 20.208 10.252 -44.783 1.00 98.12 184 SER A CA 1
ATOM 1463 C C . SER A 1 184 ? 21.585 10.212 -45.448 1.00 98.12 184 SER A C 1
ATOM 1465 O O . SER A 1 184 ? 21.711 9.728 -46.568 1.00 98.12 184 SER A O 1
ATOM 1467 N N . GLY A 1 185 ? 22.642 10.652 -44.754 1.00 98.19 185 GLY A N 1
ATOM 1468 C CA . GLY A 1 185 ? 24.002 10.612 -45.302 1.00 98.19 185 GLY A CA 1
ATOM 1469 C C . GLY A 1 185 ? 24.496 9.185 -45.563 1.00 98.19 185 GLY A C 1
ATOM 1470 O O . GLY A 1 185 ? 25.138 8.919 -46.576 1.00 98.19 185 GLY A O 1
ATOM 1471 N N . ARG A 1 186 ? 24.160 8.237 -44.683 1.00 98.44 186 ARG A N 1
ATOM 1472 C CA . ARG A 1 186 ? 24.461 6.812 -44.875 1.00 98.44 186 ARG A CA 1
ATOM 1473 C C . ARG A 1 186 ? 23.744 6.252 -46.104 1.00 98.44 186 ARG A C 1
ATOM 1475 O O . ARG A 1 186 ? 24.324 5.429 -46.808 1.00 98.44 186 ARG A O 1
ATOM 1482 N N . GLU A 1 187 ? 22.496 6.644 -46.341 1.00 98.44 187 GLU A N 1
ATOM 1483 C CA . GLU A 1 187 ? 21.737 6.228 -47.526 1.00 98.44 187 GLU A CA 1
ATOM 1484 C C . GLU A 1 187 ? 22.331 6.799 -48.816 1.00 98.44 187 GLU A C 1
ATOM 1486 O O . GLU A 1 187 ? 22.526 6.041 -49.767 1.00 98.44 187 GLU A O 1
ATOM 1491 N N . ASP A 1 188 ? 22.721 8.075 -48.820 1.00 98.44 188 ASP A N 1
ATOM 1492 C CA . ASP A 1 188 ? 23.385 8.712 -49.961 1.00 98.44 188 ASP A CA 1
ATOM 1493 C C . ASP A 1 188 ? 24.710 8.018 -50.312 1.00 98.44 188 ASP A C 1
ATOM 1495 O O . ASP A 1 188 ? 24.951 7.675 -51.472 1.00 98.44 188 ASP A O 1
ATOM 1499 N N . GLU A 1 189 ? 25.565 7.755 -49.318 1.00 97.94 189 GLU A N 1
ATOM 1500 C CA . GLU A 1 189 ? 26.826 7.039 -49.549 1.00 97.94 189 GLU A CA 1
ATOM 1501 C C . GLU A 1 189 ? 26.585 5.591 -49.988 1.00 97.94 189 GLU A C 1
ATOM 1503 O O . GLU A 1 189 ? 27.293 5.078 -50.854 1.00 97.94 189 GLU A O 1
ATOM 1508 N N . ARG A 1 190 ? 25.547 4.927 -49.463 1.00 98.50 190 ARG A N 1
ATOM 1509 C CA . ARG A 1 190 ? 25.168 3.581 -49.911 1.00 98.50 190 ARG A CA 1
ATOM 1510 C C . ARG A 1 190 ? 24.777 3.567 -51.391 1.00 98.50 190 ARG A C 1
ATOM 1512 O O . ARG A 1 190 ? 25.153 2.628 -52.092 1.00 98.50 190 ARG A O 1
ATOM 1519 N N . LEU A 1 191 ? 24.039 4.573 -51.861 1.00 98.38 191 LEU A N 1
ATOM 1520 C CA . LEU A 1 191 ? 23.679 4.706 -53.275 1.00 98.38 191 LEU A CA 1
ATOM 1521 C C . LEU A 1 191 ? 24.918 4.950 -54.143 1.00 98.38 191 LEU A C 1
ATOM 1523 O O . LEU A 1 191 ? 25.103 4.244 -55.132 1.00 98.38 191 LEU A O 1
ATOM 1527 N N . ARG A 1 192 ? 25.813 5.854 -53.729 1.00 98.38 192 ARG A N 1
ATOM 1528 C CA . ARG A 1 192 ? 27.076 6.111 -54.444 1.00 98.38 192 ARG A CA 1
ATOM 1529 C C . ARG A 1 192 ? 27.961 4.874 -54.535 1.00 98.38 192 ARG A C 1
ATOM 1531 O O . ARG A 1 192 ? 28.528 4.606 -55.589 1.00 98.38 192 ARG A O 1
ATOM 1538 N N . CYS A 1 193 ? 28.068 4.097 -53.458 1.00 97.94 193 CYS A N 1
ATOM 1539 C CA . CYS A 1 193 ? 28.800 2.832 -53.483 1.00 97.94 193 CYS A CA 1
ATOM 1540 C C . CYS A 1 193 ? 28.206 1.866 -54.516 1.00 97.94 193 CYS A C 1
ATOM 1542 O O . CYS A 1 193 ? 28.956 1.294 -55.301 1.00 97.94 193 CYS A O 1
ATOM 1544 N N . ALA A 1 194 ? 26.877 1.728 -54.569 1.00 98.31 194 ALA A N 1
ATOM 1545 C CA . ALA A 1 194 ? 26.216 0.861 -55.545 1.00 98.31 194 ALA A CA 1
ATOM 1546 C C . ALA A 1 194 ? 26.425 1.333 -56.999 1.00 98.31 194 ALA A C 1
ATOM 1548 O O . ALA A 1 194 ? 26.591 0.511 -57.902 1.00 98.31 194 ALA A O 1
ATOM 1549 N N . GLU A 1 195 ? 26.442 2.647 -57.236 1.00 98.31 195 GLU A N 1
ATOM 1550 C CA . GLU A 1 195 ? 26.755 3.231 -58.547 1.00 98.31 195 GLU A CA 1
ATOM 1551 C C . GLU A 1 195 ? 28.201 2.935 -58.962 1.00 98.31 195 GLU A C 1
ATOM 1553 O O . GLU A 1 195 ? 28.433 2.421 -60.057 1.00 98.31 195 GLU A O 1
ATOM 1558 N N . LEU A 1 196 ? 29.166 3.166 -58.069 1.00 98.19 196 LEU A N 1
ATOM 1559 C CA . LEU A 1 196 ? 30.580 2.883 -58.330 1.00 98.19 196 LEU A CA 1
ATOM 1560 C C . LEU A 1 196 ? 30.844 1.389 -58.549 1.00 98.19 196 LEU A C 1
ATOM 1562 O O . LEU A 1 196 ? 31.608 1.026 -59.441 1.00 98.19 196 LEU A O 1
ATOM 1566 N N . GLU A 1 197 ? 30.204 0.505 -57.782 1.00 98.25 197 GLU A N 1
ATOM 1567 C CA . GLU A 1 197 ? 30.287 -0.947 -57.988 1.00 98.25 197 GLU A CA 1
ATOM 1568 C C . GLU A 1 197 ? 29.801 -1.346 -59.386 1.00 98.25 197 GLU A C 1
ATOM 1570 O O . GLU A 1 197 ? 30.428 -2.175 -60.057 1.00 98.25 197 GLU A O 1
ATOM 1575 N N . ARG A 1 198 ? 28.719 -0.720 -59.861 1.00 98.38 198 ARG A N 1
ATOM 1576 C CA . ARG A 1 198 ? 28.206 -0.932 -61.215 1.00 98.38 198 ARG A CA 1
ATOM 1577 C C . ARG A 1 198 ? 29.180 -0.424 -62.276 1.00 98.38 198 ARG A C 1
ATOM 1579 O O . ARG A 1 198 ? 29.460 -1.156 -63.223 1.00 98.38 198 ARG A O 1
ATOM 1586 N N . GLU A 1 199 ? 29.718 0.783 -62.123 1.00 98.19 199 GLU A N 1
ATOM 1587 C CA . GLU A 1 199 ? 30.714 1.334 -63.054 1.00 98.19 199 GLU A CA 1
ATOM 1588 C C . GLU A 1 199 ? 31.966 0.453 -63.130 1.00 98.19 199 GLU A C 1
ATOM 1590 O O . GLU A 1 199 ? 32.470 0.170 -64.219 1.00 98.19 199 GLU A O 1
ATOM 1595 N N . VAL A 1 200 ? 32.446 -0.043 -61.985 1.00 98.25 200 VAL A N 1
ATOM 1596 C CA . VAL A 1 200 ? 33.575 -0.979 -61.924 1.00 98.25 200 VAL A CA 1
ATOM 1597 C C . VAL A 1 200 ? 33.256 -2.261 -62.689 1.00 98.25 200 VAL A C 1
ATOM 1599 O O . VAL A 1 200 ? 34.084 -2.704 -63.486 1.00 98.25 200 VAL A O 1
ATOM 1602 N N . ALA A 1 201 ? 32.068 -2.839 -62.504 1.00 98.25 201 ALA A N 1
ATOM 1603 C CA . ALA A 1 201 ? 31.652 -4.035 -63.234 1.00 98.25 201 ALA A CA 1
ATOM 1604 C C . ALA A 1 201 ? 31.569 -3.790 -64.754 1.00 98.25 201 ALA A C 1
ATOM 1606 O O . ALA A 1 201 ? 32.047 -4.608 -65.546 1.00 98.25 201 ALA A O 1
ATOM 1607 N N . GLU A 1 202 ? 31.022 -2.647 -65.177 1.00 98.25 202 GLU A N 1
ATOM 1608 C CA . GLU A 1 202 ? 30.937 -2.256 -66.589 1.00 98.25 202 GLU A CA 1
ATOM 1609 C C . GLU A 1 202 ? 32.332 -2.068 -67.213 1.00 98.25 202 GLU A C 1
ATOM 1611 O O . GLU A 1 202 ? 32.605 -2.570 -68.310 1.00 98.25 202 GLU A O 1
ATOM 1616 N N . LEU A 1 203 ? 33.250 -1.404 -66.503 1.00 98.12 203 LEU A N 1
ATOM 1617 C CA . LEU A 1 203 ? 34.637 -1.231 -66.938 1.00 98.12 203 LEU A CA 1
ATOM 1618 C C . LEU A 1 203 ? 35.392 -2.561 -67.001 1.00 98.12 203 LEU A C 1
ATOM 1620 O O . LEU A 1 203 ? 36.128 -2.785 -67.962 1.00 98.12 203 LEU A O 1
ATOM 1624 N N . GLN A 1 204 ? 35.197 -3.456 -66.030 1.00 97.88 204 GLN A N 1
ATOM 1625 C CA . GLN A 1 204 ? 35.790 -4.797 -66.038 1.00 97.88 204 GLN A CA 1
ATOM 1626 C C . GLN A 1 204 ? 35.316 -5.614 -67.242 1.00 97.88 204 GLN A C 1
ATOM 1628 O O . GLN A 1 204 ? 36.147 -6.180 -67.950 1.00 97.88 204 GLN A O 1
ATOM 1633 N N . HIS A 1 205 ? 34.010 -5.622 -67.528 1.00 98.06 205 HIS A N 1
ATOM 1634 C CA . HIS A 1 205 ? 33.463 -6.297 -68.707 1.00 98.06 205 HIS A CA 1
ATOM 1635 C C . HIS A 1 205 ? 34.051 -5.722 -70.003 1.00 98.06 205 HIS A C 1
ATOM 1637 O O . HIS A 1 205 ? 34.452 -6.454 -70.909 1.00 98.06 205 HIS A O 1
ATOM 1643 N N . ARG A 1 206 ? 34.147 -4.392 -70.101 1.00 97.94 206 ARG A N 1
ATOM 1644 C CA . ARG A 1 206 ? 34.724 -3.726 -71.275 1.00 97.94 206 ARG A CA 1
ATOM 1645 C C . ARG A 1 206 ? 36.211 -4.034 -71.437 1.00 97.94 206 ARG A C 1
ATOM 1647 O O . ARG A 1 206 ? 36.671 -4.221 -72.559 1.00 97.94 206 ARG A O 1
ATOM 1654 N N . ASN A 1 207 ? 36.949 -4.113 -70.332 1.00 97.31 207 ASN A N 1
ATOM 1655 C CA . ASN A 1 207 ? 38.353 -4.499 -70.334 1.00 97.31 207 ASN A CA 1
ATOM 1656 C C . ASN A 1 207 ? 38.523 -5.941 -70.826 1.00 97.31 207 ASN A C 1
ATOM 1658 O O . ASN A 1 207 ? 39.294 -6.159 -71.752 1.00 97.31 207 ASN A O 1
ATOM 1662 N N . GLN A 1 208 ? 37.724 -6.884 -70.311 1.00 97.88 208 GLN A N 1
ATOM 1663 C CA . GLN A 1 208 ? 37.715 -8.281 -70.764 1.00 97.88 208 GLN A CA 1
ATOM 1664 C C . GLN A 1 208 ? 37.444 -8.399 -72.270 1.00 97.88 208 GLN A C 1
ATOM 1666 O O . GLN A 1 208 ? 38.174 -9.107 -72.958 1.00 97.88 208 GLN A O 1
ATOM 1671 N N . ALA A 1 209 ? 36.459 -7.662 -72.795 1.00 97.56 209 ALA A N 1
ATOM 1672 C CA . ALA A 1 209 ? 36.148 -7.649 -74.226 1.00 97.56 209 ALA A CA 1
ATOM 1673 C C . ALA A 1 209 ? 37.284 -7.063 -75.088 1.00 97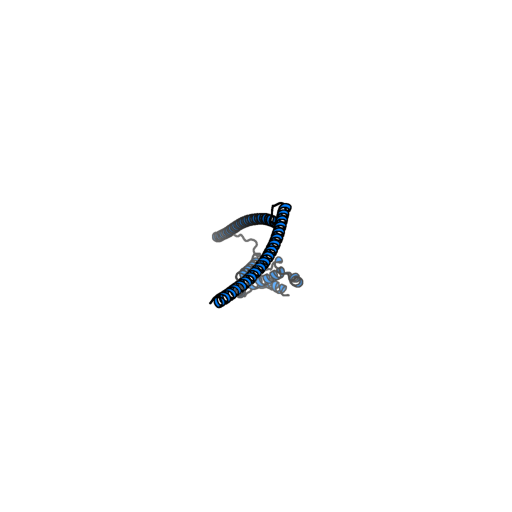.56 209 ALA A C 1
ATOM 1675 O O . ALA A 1 209 ? 37.551 -7.538 -76.189 1.00 97.56 209 ALA A O 1
ATOM 1676 N N . LEU A 1 210 ? 37.977 -6.028 -74.601 1.00 97.69 210 LEU A N 1
ATOM 1677 C CA . LEU A 1 210 ? 39.153 -5.485 -75.288 1.00 97.69 210 LEU A CA 1
ATOM 1678 C C . LEU A 1 210 ? 40.338 -6.454 -75.232 1.00 97.69 210 LEU A C 1
ATOM 1680 O O . LEU A 1 210 ? 41.062 -6.585 -76.216 1.00 97.69 210 LEU A O 1
ATOM 1684 N N . THR A 1 211 ? 40.534 -7.146 -74.107 1.00 97.19 211 THR A N 1
ATOM 1685 C CA . THR A 1 211 ? 41.568 -8.176 -73.969 1.00 97.19 211 THR A CA 1
ATOM 1686 C C . THR A 1 211 ? 41.306 -9.357 -74.898 1.00 97.19 211 THR A C 1
ATOM 1688 O O . THR A 1 211 ? 42.246 -9.801 -75.551 1.00 97.19 211 THR A O 1
ATOM 1691 N N . SER A 1 212 ? 40.060 -9.833 -75.020 1.00 97.44 212 SER A N 1
ATOM 1692 C CA . SER A 1 212 ? 39.722 -10.911 -75.959 1.00 97.44 212 SER A CA 1
ATOM 1693 C C . SER A 1 212 ? 39.949 -10.481 -77.408 1.00 97.44 212 SER A C 1
ATOM 1695 O O . SER A 1 212 ? 40.596 -11.201 -78.158 1.00 97.44 212 SER A O 1
ATOM 1697 N N . LEU A 1 213 ? 39.528 -9.266 -77.781 1.00 97.50 213 LEU A N 1
ATOM 1698 C CA . LEU A 1 213 ? 39.764 -8.729 -79.124 1.00 97.50 213 LEU A CA 1
ATOM 1699 C C . LEU A 1 213 ? 41.263 -8.589 -79.435 1.00 97.50 213 LEU A C 1
ATOM 1701 O O . LEU A 1 213 ? 41.698 -8.879 -80.546 1.00 97.50 213 LEU A O 1
ATOM 1705 N N . ALA A 1 214 ? 42.069 -8.156 -78.461 1.00 96.81 214 ALA A N 1
ATOM 1706 C CA . ALA A 1 214 ? 43.518 -8.073 -78.620 1.00 96.81 214 ALA A CA 1
ATOM 1707 C C . ALA A 1 214 ? 44.160 -9.460 -78.800 1.00 96.81 214 ALA A C 1
ATOM 1709 O O . ALA A 1 214 ? 45.073 -9.602 -79.610 1.00 96.81 214 ALA A O 1
ATOM 1710 N N . GLN A 1 215 ? 43.674 -10.478 -78.081 1.00 96.38 215 GLN A N 1
ATOM 1711 C CA . GLN A 1 215 ? 44.116 -11.868 -78.241 1.00 96.38 215 GLN A CA 1
ATOM 1712 C C . GLN A 1 215 ? 43.739 -12.431 -79.618 1.00 96.38 215 GLN A C 1
ATOM 1714 O O . GLN A 1 215 ? 44.586 -13.038 -80.265 1.00 96.38 215 GLN A O 1
ATOM 1719 N N . GLU A 1 216 ? 42.514 -12.189 -80.093 1.00 96.38 216 GLU A N 1
ATOM 1720 C CA . GLU A 1 216 ? 42.065 -12.584 -81.436 1.00 96.38 216 GLU A CA 1
ATOM 1721 C C . GLU A 1 216 ? 42.900 -11.915 -82.535 1.00 96.38 216 GLU A C 1
ATOM 1723 O O . GLU A 1 216 ? 43.366 -12.582 -83.455 1.00 96.38 216 GLU A O 1
ATOM 1728 N N . ALA A 1 217 ? 43.147 -10.605 -82.423 1.00 95.25 217 ALA A N 1
ATOM 1729 C CA . ALA A 1 217 ? 43.977 -9.874 -83.378 1.00 95.25 217 ALA A CA 1
ATOM 1730 C C . ALA A 1 217 ? 45.426 -10.385 -83.402 1.00 95.25 217 ALA A C 1
ATOM 1732 O O . ALA A 1 217 ? 46.033 -10.453 -84.470 1.00 95.25 217 ALA A O 1
ATOM 1733 N N . GLN A 1 218 ? 45.977 -10.749 -82.239 1.00 94.31 218 GLN A N 1
ATOM 1734 C CA . GLN A 1 218 ? 47.309 -11.340 -82.147 1.00 94.31 218 GLN A CA 1
ATOM 1735 C C . GLN A 1 218 ? 47.347 -12.735 -82.784 1.00 94.31 218 GLN A C 1
ATOM 1737 O O . GLN A 1 218 ? 48.247 -12.994 -83.572 1.00 94.31 218 GLN A O 1
ATOM 1742 N N . ALA A 1 219 ? 46.354 -13.589 -82.518 1.00 94.88 219 ALA A N 1
ATOM 1743 C CA . ALA A 1 219 ? 46.266 -14.919 -83.121 1.00 94.88 219 ALA A CA 1
ATOM 1744 C C . ALA A 1 219 ? 46.167 -14.853 -84.655 1.00 94.88 219 ALA A C 1
ATOM 1746 O O . ALA A 1 219 ? 46.912 -15.537 -85.345 1.00 94.88 219 ALA A O 1
ATOM 1747 N N . LEU A 1 220 ? 45.319 -13.968 -85.194 1.00 94.56 220 LEU A N 1
ATOM 1748 C CA . LEU A 1 220 ? 45.211 -13.748 -86.642 1.00 94.56 220 LEU A CA 1
ATOM 1749 C C . LEU A 1 220 ? 46.515 -13.233 -87.258 1.00 94.56 220 LEU A C 1
ATOM 1751 O O . LEU A 1 220 ? 46.826 -13.547 -88.404 1.00 94.56 220 LEU A O 1
ATOM 1755 N N . LYS A 1 221 ? 47.269 -12.412 -86.521 1.00 94.94 221 LYS A N 1
ATOM 1756 C CA . LYS A 1 221 ? 48.583 -11.954 -86.970 1.00 94.94 221 LYS A CA 1
ATOM 1757 C C . LYS A 1 221 ? 49.573 -13.117 -87.026 1.00 94.94 221 LYS A C 1
ATOM 1759 O O . LYS A 1 221 ? 50.260 -13.252 -88.030 1.00 94.94 221 LYS A O 1
ATOM 1764 N N . ASP A 1 222 ? 49.619 -13.937 -85.979 1.00 94.94 222 ASP A N 1
ATOM 1765 C CA . ASP A 1 222 ? 50.499 -15.104 -85.921 1.00 94.94 222 ASP A CA 1
ATOM 1766 C C . ASP A 1 222 ? 50.166 -16.092 -87.066 1.00 94.94 222 ASP A C 1
ATOM 1768 O O . ASP A 1 222 ? 51.080 -16.577 -87.722 1.00 94.94 222 ASP A O 1
ATOM 1772 N N . GLU A 1 223 ? 48.881 -16.289 -87.404 1.00 93.56 223 GLU A N 1
ATOM 1773 C CA . GLU A 1 223 ? 48.434 -17.082 -88.572 1.00 93.56 223 GLU A CA 1
ATOM 1774 C C . GLU A 1 223 ? 48.853 -16.496 -89.935 1.00 93.56 223 GLU A C 1
ATOM 1776 O O . GLU A 1 223 ? 48.976 -17.236 -90.906 1.00 93.56 223 GLU A O 1
ATOM 1781 N N . MET A 1 224 ? 49.028 -15.175 -90.048 1.00 89.50 224 MET A N 1
ATOM 1782 C CA . MET A 1 224 ? 49.500 -14.534 -91.284 1.00 89.50 224 MET A CA 1
ATOM 1783 C C . MET A 1 224 ? 51.024 -14.588 -91.454 1.00 89.50 224 MET A C 1
ATOM 1785 O O . MET A 1 224 ? 51.504 -14.456 -92.581 1.00 89.50 224 MET A O 1
ATOM 1789 N N . ASP A 1 225 ? 51.766 -14.693 -90.349 1.00 88.19 225 ASP A N 1
ATOM 1790 C CA . ASP A 1 225 ? 53.231 -14.752 -90.335 1.00 88.19 225 ASP A CA 1
ATOM 1791 C C . ASP A 1 225 ? 53.763 -16.197 -90.559 1.00 88.19 225 ASP A C 1
ATOM 1793 O O . ASP A 1 225 ? 54.953 -16.357 -90.851 1.00 88.19 225 ASP A O 1
ATOM 1797 N N . GLU A 1 226 ? 52.901 -17.224 -90.458 1.00 69.44 226 GLU A N 1
ATOM 1798 C CA . GLU A 1 226 ? 53.151 -18.641 -90.825 1.00 69.44 226 GLU A CA 1
ATOM 1799 C C . GLU A 1 226 ? 52.981 -18.932 -92.332 1.00 69.44 226 GLU A C 1
ATOM 1801 O O . GLU A 1 226 ? 53.828 -19.687 -92.875 1.00 69.44 226 GLU A O 1
#

Foldseek 3Di:
DVLVVLQCCCCVPLVQHFDPVLRADVCCCVPVVDVVSVVSVVLSVLLSCCRDPCNVVVVVVLVVDDPVSNVVSVVSNCVRPVPPDDDDPDDDPPCVVVVVVVVVVVVVVVVVVVVVVVVVVVVVVVVVVVVVVVVVVVVVVVVVVCVCVVPDPDPPPPVVVVVVVVVVVVVVVVVVVVVVVVVVVVVVVVVVVVVVVVVVVVVVVVVVVVVVVVVVVVVVVVVVVD

pLDDT: mean 84.26, std 15.88, range [31.67, 98.5]

Secondary structure (DSSP, 8-state):
-HHHHHHHHHHHTS--PPPGGG---HHHHHHH--HHHHHHHHHHHHHHHHHSTTHHHHHHHHTTS-HHHHHHHHHHHHHHHTTS--------TTTHHHHHHHHHHHHHHHHHHHHHHHHHHHHHHHHHHHHHHHHHHHHHHHHHHHHHHHS-S--S-HHHHHHHHHHHHHHHHHHHHHHHHHHHHHHHHHHHHHHHHHHHHHHHHHHHHHHHHHHHHHHHHHHHH-

Radius of gyration: 56.9 Å; chains: 1; bounding box: 114×53×161 Å